Protein AF-A0A7S0CCW4-F1 (afdb_monomer)

Sequence (181 aa):
LQNVVFDALILTTHDPVLAANTVECIARNEAEADTGDNSSSNSDIEERLHQLAHGLRSLQQTPRHAVFTWSGRFPSLNMPFDAASVPGSHLVQFLARESSKPGYVRDNSSDGNDNTDVWTAISTTALATDLLERHGSNTQRTCDEAFNLISREVVPLLTAASTTTKTVPSPEEALAICWRS

Radius of gyration: 21.5 Å; Cα contacts (8 Å, |Δi|>4): 217; chains: 1; bounding box: 58×32×49 Å

Secondary structure (DSSP, 8-state):
------S------S-HHHHHHHHHHHHHHHHHHT-SS-TTTHHHHHHHHHHHHHHHHHHHHS-----EEEEEEEE----S-SEEE-TT-SSEEEEEEGGGSTT------SSS---EEEEEEEE-HHHHHHHHHHHTT-HHHHHHHHHHHHHHHHHHHHHHH----SPPPPTTTS-EEEEE-

Solvent-accessible surface area (backbone atoms only — not comparable to full-atom values): 10640 Å² total; per-residue (Å²): 131,82,88,78,83,74,96,74,85,86,86,91,69,95,44,42,58,61,52,17,53,52,38,45,52,50,32,53,51,52,64,66,71,56,83,62,100,63,73,74,66,54,54,56,51,36,50,50,31,49,52,48,22,51,53,31,43,52,56,67,75,44,78,81,66,44,27,37,42,36,36,35,41,40,70,65,62,62,49,99,63,58,60,47,74,33,89,89,47,75,51,35,43,34,40,34,39,54,84,76,44,92,84,67,69,73,77,77,65,90,70,89,73,82,62,61,38,44,36,38,38,34,34,22,48,69,44,34,48,54,42,39,70,76,45,56,86,42,60,66,64,37,31,55,50,50,39,54,55,47,49,68,53,49,54,57,52,55,52,71,63,30,74,55,92,66,84,74,75,57,80,87,72,29,68,57,53,47,44,84,94

pLDDT: mean 76.69, std 15.0, range [43.0, 93.94]

Foldseek 3Di:
DPPDDDPDDDDDDPQLQVVLVVLLVVLVVLVVVPPDDPPPPSVVVSVVSNVSSVVSVVVVVPPPLKKKKKKWKWADFPFPDQKDADVPDQFFGIKGWPVPDPPPPPPPPVPDDGRMIMMMTITDSVLLVVLCVVQPPPQVSSFVVSLVVVLVVVQVVSVVRGPDPDDIDDSVPIPMGMGID

Nearest PDB structures (foldseek):
  8uwu-assembly1_B  TM=8.604E-01  e=6.498E+00  Escherichia coli
  8d8n-assembly1_B  TM=3.426E-01  e=5.051E+00  Candidatus Scalindua brodae

Organism: NCBI:txid420281

Mean predicted aligned error: 13.53 Å

Structure (mmCIF, N/CA/C/O backbone):
data_AF-A0A7S0CCW4-F1
#
_entry.id   AF-A0A7S0CCW4-F1
#
loop_
_atom_site.group_PDB
_atom_site.id
_atom_site.type_symbol
_atom_site.label_atom_id
_atom_site.label_alt_id
_atom_site.label_comp_id
_atom_site.label_asym_id
_atom_site.label_entity_id
_atom_site.label_seq_id
_atom_site.pdbx_PDB_ins_code
_atom_site.Cartn_x
_atom_site.Cartn_y
_atom_site.Cartn_z
_atom_site.occupancy
_atom_site.B_iso_or_equiv
_atom_site.auth_seq_id
_atom_site.auth_comp_id
_atom_site.auth_asym_id
_atom_site.auth_atom_id
_atom_site.pdbx_PDB_model_num
ATOM 1 N N . LEU A 1 1 ? -37.378 3.267 -13.271 1.00 43.38 1 LEU A N 1
ATOM 2 C CA . LEU A 1 1 ? -35.981 2.847 -13.037 1.00 43.38 1 LEU A CA 1
ATOM 3 C C . LEU A 1 1 ? -36.010 1.336 -12.897 1.00 43.38 1 LEU A C 1
ATOM 5 O O . LEU A 1 1 ? -36.727 0.852 -12.033 1.00 43.38 1 LEU A O 1
ATOM 9 N N . GLN A 1 2 ? -35.399 0.605 -13.831 1.00 44.78 2 GLN A N 1
ATOM 10 C CA . GLN A 1 2 ? -35.282 -0.853 -13.728 1.00 44.78 2 GLN A CA 1
ATOM 11 C C . GLN A 1 2 ? -34.460 -1.184 -12.473 1.00 44.78 2 GLN A C 1
ATOM 13 O O . GLN A 1 2 ? -33.490 -0.481 -12.198 1.00 44.78 2 GLN A O 1
ATOM 18 N N . ASN A 1 3 ? -34.872 -2.200 -11.710 1.00 49.31 3 ASN A N 1
ATOM 19 C CA . ASN A 1 3 ? -34.125 -2.695 -10.553 1.00 49.31 3 ASN A CA 1
ATOM 20 C C . ASN A 1 3 ? -32.776 -3.235 -11.035 1.00 49.31 3 ASN A C 1
ATOM 22 O O . ASN A 1 3 ? -32.695 -4.352 -11.542 1.00 49.31 3 ASN A O 1
ATOM 26 N N . VAL A 1 4 ? -31.732 -2.416 -10.923 1.00 59.75 4 VAL A N 1
ATOM 27 C CA . VAL A 1 4 ? -30.354 -2.860 -11.110 1.00 59.75 4 VAL A CA 1
ATOM 28 C C . VAL A 1 4 ? -29.963 -3.583 -9.828 1.00 59.75 4 VAL A C 1
ATOM 30 O O . VAL A 1 4 ? -29.902 -2.970 -8.765 1.00 59.75 4 VAL A O 1
ATOM 33 N N . VAL A 1 5 ? -29.775 -4.896 -9.929 1.00 61.62 5 VAL A N 1
ATOM 34 C CA . VAL A 1 5 ? -29.241 -5.721 -8.844 1.00 61.62 5 VAL A CA 1
ATOM 35 C C . VAL A 1 5 ? -27.727 -5.541 -8.848 1.00 61.62 5 VAL A C 1
ATOM 37 O O . VAL A 1 5 ? -27.094 -5.696 -9.891 1.00 61.62 5 VAL A O 1
ATOM 40 N N . PHE A 1 6 ? -27.162 -5.162 -7.706 1.00 60.47 6 PHE A N 1
ATOM 41 C CA . PHE A 1 6 ? -25.718 -5.055 -7.522 1.00 60.47 6 PHE A CA 1
ATOM 42 C C . PHE A 1 6 ? -25.239 -6.262 -6.718 1.00 60.47 6 PHE A C 1
ATOM 44 O O . PHE A 1 6 ? -25.706 -6.472 -5.603 1.00 60.47 6 PHE A O 1
ATOM 51 N N . ASP A 1 7 ? -24.297 -7.031 -7.267 1.00 66.81 7 ASP A N 1
ATOM 52 C CA . ASP A 1 7 ? -23.737 -8.212 -6.593 1.00 66.81 7 ASP A CA 1
ATOM 53 C C . ASP A 1 7 ? -22.710 -7.848 -5.503 1.00 66.81 7 ASP A C 1
ATOM 55 O O . ASP A 1 7 ? -22.412 -8.656 -4.625 1.00 66.81 7 ASP A O 1
ATOM 59 N N . ALA A 1 8 ? -22.141 -6.637 -5.557 1.00 59.03 8 ALA A N 1
ATOM 60 C CA . ALA A 1 8 ? -21.146 -6.163 -4.599 1.00 59.03 8 ALA A CA 1
ATOM 61 C C . ALA A 1 8 ? -21.110 -4.629 -4.493 1.00 59.03 8 ALA A C 1
ATOM 63 O O . ALA A 1 8 ? -21.340 -3.912 -5.468 1.00 59.03 8 ALA A O 1
ATOM 64 N N . LEU A 1 9 ? -20.729 -4.137 -3.310 1.00 65.25 9 LEU A N 1
ATOM 65 C CA . LEU A 1 9 ? -20.382 -2.741 -3.042 1.00 65.25 9 LEU A CA 1
ATOM 66 C C . LEU A 1 9 ? -18.899 -2.663 -2.661 1.00 65.25 9 LEU A C 1
ATOM 68 O O . LEU A 1 9 ? -18.471 -3.306 -1.705 1.00 65.25 9 LEU A O 1
ATOM 72 N N . ILE A 1 10 ? -18.118 -1.854 -3.381 1.00 73.31 10 ILE A N 1
ATOM 73 C CA . ILE A 1 10 ? -16.704 -1.608 -3.068 1.00 73.31 10 ILE A CA 1
ATOM 74 C C . ILE A 1 10 ? -16.578 -0.205 -2.474 1.00 73.31 10 ILE A C 1
ATOM 76 O O . ILE A 1 10 ? -16.838 0.786 -3.155 1.00 73.31 10 ILE A O 1
ATOM 80 N N . LEU A 1 11 ? -16.155 -0.121 -1.212 1.00 69.19 11 LEU A N 1
ATOM 81 C CA . LEU A 1 11 ? -15.868 1.142 -0.534 1.00 69.19 11 LEU A CA 1
ATOM 82 C C . LEU A 1 11 ? -14.357 1.310 -0.350 1.00 69.19 11 LEU A C 1
ATOM 84 O O . LEU A 1 11 ? -13.733 0.587 0.423 1.00 69.19 11 LEU A O 1
ATOM 88 N N . THR A 1 12 ? -13.774 2.305 -1.015 1.00 74.69 12 THR A N 1
ATOM 89 C CA . THR A 1 12 ? -12.376 2.709 -0.811 1.00 74.69 12 THR A CA 1
ATOM 90 C C . THR A 1 12 ? -12.330 3.982 0.026 1.00 74.69 12 THR A C 1
ATOM 92 O O . THR A 1 12 ? -12.637 5.066 -0.470 1.00 74.69 12 THR A O 1
ATOM 95 N N . THR A 1 13 ? -11.954 3.869 1.298 1.00 76.62 13 THR A N 1
ATOM 96 C CA . THR A 1 13 ? -11.832 5.016 2.208 1.00 76.62 13 THR A CA 1
ATOM 97 C C . THR A 1 13 ? -10.538 4.945 3.009 1.00 76.62 13 THR A C 1
ATOM 99 O O . THR A 1 13 ? -10.070 3.869 3.374 1.00 76.62 13 THR A O 1
ATOM 102 N N . HIS A 1 14 ? -9.965 6.115 3.285 1.00 74.38 14 HIS A N 1
ATOM 103 C CA . HIS A 1 14 ? -8.826 6.281 4.184 1.00 74.38 14 HIS A CA 1
ATOM 104 C C . HIS A 1 14 ? -9.267 6.444 5.645 1.00 74.38 14 HIS A C 1
ATOM 106 O O . HIS A 1 14 ? -8.417 6.572 6.521 1.00 74.38 14 HIS A O 1
ATOM 112 N N . ASP A 1 15 ? -10.572 6.480 5.917 1.00 80.75 15 ASP A N 1
ATOM 113 C CA . ASP A 1 15 ? -11.146 6.599 7.252 1.00 80.75 15 ASP A CA 1
ATOM 114 C C . ASP A 1 15 ? -11.856 5.289 7.646 1.00 80.75 15 ASP A C 1
ATOM 116 O O . ASP A 1 15 ? -12.949 5.003 7.138 1.00 80.75 15 ASP A O 1
ATOM 120 N N . PRO A 1 16 ? -11.258 4.491 8.554 1.00 83.69 16 PRO A N 1
ATOM 121 C CA . PRO A 1 16 ? -11.874 3.273 9.071 1.00 83.69 16 PRO A CA 1
ATOM 122 C C . PRO A 1 16 ? -13.212 3.527 9.776 1.00 83.69 16 PRO A C 1
ATOM 124 O O . PRO A 1 16 ? -14.063 2.641 9.787 1.00 83.69 16 PRO A O 1
ATOM 127 N N . VAL A 1 17 ? -13.434 4.729 10.325 1.00 87.75 17 VAL A N 1
ATOM 128 C CA . VAL A 1 17 ? -14.702 5.103 10.967 1.00 87.75 17 VAL A CA 1
ATOM 129 C C . VAL A 1 17 ? -15.793 5.274 9.920 1.00 87.75 17 VAL A C 1
ATOM 131 O O . VAL A 1 17 ? -16.891 4.750 10.092 1.00 87.75 17 VAL A O 1
ATOM 134 N N . LEU A 1 18 ? -15.488 5.941 8.804 1.00 87.62 18 LEU A N 1
ATOM 135 C CA . LEU A 1 18 ? -16.415 6.049 7.678 1.00 87.62 18 LEU A CA 1
ATOM 136 C C . LEU A 1 18 ? -16.769 4.666 7.115 1.00 87.62 18 LEU A C 1
ATOM 138 O O . LEU A 1 18 ? -17.942 4.397 6.848 1.00 87.62 18 LEU A O 1
ATOM 142 N N . ALA A 1 19 ? -15.777 3.776 6.981 1.00 88.00 19 ALA A N 1
ATOM 143 C CA . ALA A 1 19 ? -16.012 2.394 6.562 1.00 88.00 19 ALA A CA 1
ATOM 144 C C . ALA A 1 19 ? -16.935 1.660 7.542 1.00 88.00 19 ALA A C 1
ATOM 146 O O . ALA A 1 19 ? -17.951 1.106 7.129 1.00 88.00 19 ALA A O 1
ATOM 147 N N . ALA A 1 20 ? -16.622 1.713 8.839 1.00 90.12 20 ALA A N 1
ATOM 148 C CA . ALA A 1 20 ? -17.408 1.066 9.881 1.00 90.12 20 ALA A CA 1
ATOM 149 C C . ALA A 1 20 ? -18.854 1.574 9.925 1.00 90.12 20 ALA A C 1
ATOM 151 O O . ALA A 1 20 ? -19.782 0.774 9.962 1.00 90.12 20 ALA A O 1
ATOM 152 N N . ASN A 1 21 ? -19.056 2.892 9.860 1.00 91.00 21 ASN A N 1
ATOM 153 C CA . ASN A 1 21 ? -20.390 3.493 9.880 1.00 91.00 21 ASN A CA 1
ATOM 154 C C . ASN A 1 21 ? -21.205 3.124 8.634 1.00 91.00 21 ASN A C 1
ATOM 156 O O . ASN A 1 21 ? -22.417 2.949 8.720 1.00 91.00 21 ASN A O 1
ATOM 160 N N . THR A 1 22 ? -20.551 2.982 7.477 1.00 90.44 22 THR A N 1
ATOM 161 C CA . THR A 1 22 ? -21.219 2.518 6.252 1.00 90.44 22 THR A CA 1
ATOM 162 C C . THR A 1 22 ? -21.688 1.073 6.410 1.00 90.44 22 THR A C 1
ATOM 164 O O . THR A 1 22 ? -22.838 0.770 6.103 1.00 90.44 22 THR A O 1
ATOM 167 N N . VAL A 1 23 ? -20.830 0.199 6.949 1.00 90.00 23 VAL A N 1
ATOM 168 C CA . VAL A 1 23 ? -21.167 -1.206 7.227 1.00 90.00 23 VAL A CA 1
ATOM 169 C C . VAL A 1 23 ? -22.303 -1.321 8.251 1.00 90.00 23 VAL A C 1
ATOM 171 O O . VAL A 1 23 ? -23.220 -2.106 8.037 1.00 90.00 23 VAL A O 1
ATOM 174 N N . GLU A 1 24 ? -22.311 -0.509 9.313 1.00 91.25 24 GLU A N 1
ATOM 175 C CA . GLU A 1 24 ? -23.424 -0.482 10.279 1.00 91.25 24 GLU A CA 1
ATOM 176 C C . GLU A 1 24 ? -24.737 -0.002 9.666 1.00 91.25 24 GLU A C 1
ATOM 178 O O . GLU A 1 24 ? -25.799 -0.523 9.996 1.00 91.25 24 GLU A O 1
ATOM 183 N N . CYS A 1 25 ? -24.679 0.985 8.771 1.00 89.81 25 CYS A N 1
ATOM 184 C CA . CYS A 1 25 ? -25.870 1.468 8.083 1.00 89.81 25 CYS A CA 1
ATOM 185 C C . CYS A 1 25 ? -26.480 0.361 7.209 1.00 89.81 25 CYS A C 1
ATOM 187 O O . CYS A 1 25 ? -27.696 0.194 7.193 1.00 89.81 25 CYS A O 1
ATOM 189 N N . ILE A 1 26 ? -25.635 -0.435 6.541 1.00 88.75 26 ILE A N 1
ATOM 190 C CA . ILE A 1 26 ? -26.069 -1.616 5.784 1.00 88.75 26 ILE A CA 1
ATOM 191 C C . ILE A 1 26 ? -26.680 -2.653 6.730 1.00 88.75 26 ILE A C 1
ATOM 193 O O . ILE A 1 26 ? -27.806 -3.067 6.493 1.00 88.75 26 ILE A O 1
ATOM 197 N N . ALA A 1 27 ? -25.997 -3.007 7.825 1.00 87.50 27 ALA A N 1
ATOM 198 C CA . ALA A 1 27 ? -26.506 -3.975 8.802 1.00 87.50 27 ALA A CA 1
ATOM 199 C C . ALA A 1 27 ? -27.896 -3.588 9.338 1.00 87.50 27 ALA A C 1
ATOM 201 O O . ALA A 1 27 ? -28.796 -4.420 9.380 1.00 87.50 27 ALA A O 1
ATOM 202 N N . ARG A 1 28 ? -28.103 -2.304 9.664 1.00 87.00 28 ARG A N 1
ATOM 203 C CA . ARG A 1 28 ? -29.403 -1.802 10.130 1.00 87.00 28 ARG A CA 1
ATOM 204 C C . ARG A 1 28 ? -30.483 -1.883 9.051 1.00 87.00 28 ARG A C 1
ATOM 206 O O . ARG A 1 28 ? -31.610 -2.254 9.353 1.00 87.00 28 ARG A O 1
ATOM 213 N N . ASN A 1 29 ? -30.150 -1.533 7.811 1.00 84.94 29 ASN A N 1
ATOM 214 C CA . ASN A 1 29 ? -31.110 -1.591 6.710 1.00 84.94 29 ASN A CA 1
ATOM 215 C C . ASN A 1 29 ? -31.511 -3.038 6.382 1.00 84.94 29 ASN A C 1
ATOM 217 O O . ASN A 1 29 ? -32.673 -3.275 6.066 1.00 84.94 29 ASN A O 1
ATOM 221 N N . GLU A 1 30 ? -30.583 -3.994 6.489 1.00 82.06 30 GLU A N 1
ATOM 222 C CA . GLU A 1 30 ? -30.883 -5.427 6.353 1.00 82.06 30 GLU A CA 1
ATOM 223 C C . GLU A 1 30 ? -31.807 -5.906 7.484 1.00 82.06 30 GLU A C 1
ATOM 225 O O . GLU A 1 30 ? -32.819 -6.549 7.215 1.00 82.06 30 GLU A O 1
ATOM 230 N N . ALA A 1 31 ? -31.542 -5.508 8.734 1.00 80.62 31 ALA A N 1
ATOM 231 C CA . ALA A 1 31 ? -32.399 -5.841 9.876 1.00 80.62 31 ALA A CA 1
ATOM 232 C C . ALA A 1 31 ? -33.823 -5.255 9.755 1.00 80.62 31 ALA A C 1
ATOM 234 O O . ALA A 1 31 ? -34.802 -5.891 10.143 1.00 80.62 31 ALA A O 1
ATOM 235 N N . GLU A 1 32 ? -33.965 -4.048 9.197 1.00 80.56 32 GLU A N 1
ATOM 236 C CA . GLU A 1 32 ? -35.270 -3.418 8.941 1.00 80.56 32 GLU A CA 1
ATOM 237 C C . GLU A 1 32 ? -36.023 -4.077 7.768 1.00 80.56 32 GLU A C 1
ATOM 239 O O . GLU A 1 32 ? -37.256 -4.174 7.796 1.00 80.56 32 GLU A O 1
ATOM 244 N N . ALA A 1 33 ? -35.300 -4.549 6.747 1.00 74.50 33 ALA A N 1
ATOM 245 C CA . ALA A 1 33 ? -35.872 -5.224 5.583 1.00 74.50 33 ALA A CA 1
ATOM 246 C C . ALA A 1 33 ? -36.382 -6.644 5.895 1.00 74.50 33 ALA A C 1
ATOM 248 O O . ALA A 1 33 ? -37.267 -7.139 5.195 1.00 74.50 33 ALA A O 1
ATOM 249 N N . ASP A 1 34 ? -35.878 -7.276 6.958 1.00 65.81 34 ASP A N 1
ATOM 250 C CA . ASP A 1 34 ? -36.100 -8.691 7.267 1.00 65.81 34 ASP A CA 1
ATOM 251 C C . ASP A 1 34 ? -37.262 -8.982 8.236 1.00 65.81 34 ASP A C 1
ATOM 253 O O . ASP A 1 34 ? -37.279 -9.956 8.985 1.00 65.81 34 ASP A O 1
ATOM 257 N N . THR A 1 35 ? -38.308 -8.159 8.209 1.00 63.44 35 THR A N 1
ATOM 258 C CA . THR A 1 35 ? -39.515 -8.336 9.043 1.00 63.44 35 THR A CA 1
ATOM 259 C C . THR A 1 35 ? -40.394 -9.548 8.655 1.00 63.44 35 THR A C 1
ATOM 261 O O . THR A 1 35 ? -41.546 -9.634 9.084 1.00 63.44 35 THR A O 1
ATOM 264 N N . GLY A 1 36 ? -39.882 -10.509 7.871 1.00 60.12 36 GLY A N 1
ATOM 265 C CA . GLY A 1 36 ? -40.622 -11.673 7.369 1.00 60.12 36 GLY A CA 1
ATOM 266 C C . GLY A 1 36 ? -39.945 -13.024 7.633 1.00 60.12 36 GLY A C 1
ATOM 267 O O . GLY A 1 36 ? -39.021 -13.377 6.919 1.00 60.12 36 GLY A O 1
ATOM 268 N N . ASP A 1 37 ? -40.476 -13.774 8.610 1.00 55.75 37 ASP A N 1
ATOM 269 C CA . ASP A 1 37 ? -40.470 -15.236 8.907 1.00 55.75 37 ASP A CA 1
ATOM 270 C C . ASP A 1 37 ? -39.265 -16.164 8.562 1.00 55.75 37 ASP A C 1
ATOM 272 O O . ASP A 1 37 ? -39.318 -17.352 8.870 1.00 55.75 37 ASP A O 1
ATOM 276 N N . ASN A 1 38 ? -38.153 -15.680 7.998 1.00 59.00 38 ASN A N 1
ATOM 277 C CA . ASN A 1 38 ? -36.948 -16.453 7.644 1.00 59.00 38 ASN A CA 1
ATOM 278 C C . ASN A 1 38 ? -35.730 -16.040 8.496 1.00 59.00 38 ASN A C 1
ATOM 280 O O . ASN A 1 38 ? -34.617 -15.839 8.011 1.00 59.00 38 ASN A O 1
ATOM 284 N N . SER A 1 39 ? -35.946 -15.946 9.807 1.00 58.47 39 SER A N 1
ATO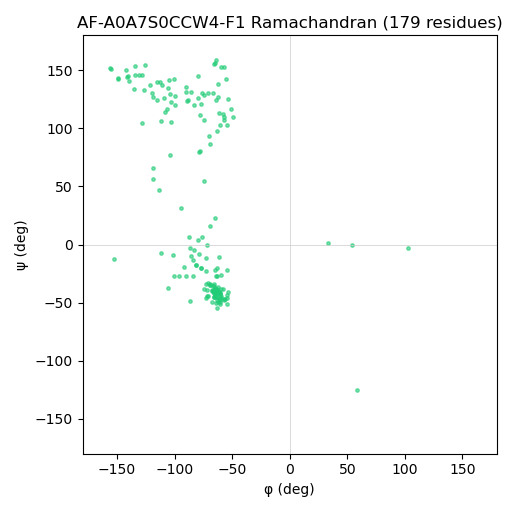M 285 C CA . SER A 1 39 ? -35.090 -15.226 10.758 1.00 58.47 39 SER A CA 1
ATOM 286 C C . SER A 1 39 ? -33.724 -15.849 11.090 1.00 58.47 39 SER A C 1
ATOM 288 O O . SER A 1 39 ? -33.024 -15.304 11.937 1.00 58.47 39 SER A O 1
ATOM 290 N N . SER A 1 40 ? -33.340 -17.005 10.531 1.00 60.75 40 SER A N 1
ATOM 291 C CA . SER A 1 40 ? -32.124 -17.713 10.979 1.00 60.75 40 SER A CA 1
ATOM 292 C C . SER A 1 40 ? -30.869 -17.432 10.153 1.00 60.75 40 SER A C 1
ATOM 294 O O . SER A 1 40 ? -29.774 -17.584 10.673 1.00 60.75 40 SER A O 1
ATOM 296 N N . SER A 1 41 ? -30.986 -17.086 8.867 1.00 63.69 41 SER A N 1
ATOM 297 C CA . SER A 1 41 ? -29.810 -16.835 8.009 1.00 63.69 41 SER A CA 1
ATOM 298 C C . SER A 1 41 ? -29.361 -15.378 8.015 1.00 63.69 41 SER A C 1
ATOM 300 O O . SER A 1 41 ? -28.188 -15.091 7.787 1.00 63.69 41 SER A O 1
ATOM 302 N N . ASN A 1 42 ? -30.285 -14.456 8.271 1.00 66.38 42 ASN A N 1
ATOM 303 C CA . ASN A 1 42 ? -30.006 -13.024 8.235 1.00 66.38 42 ASN A CA 1
ATOM 304 C C . ASN A 1 42 ? -29.408 -12.514 9.548 1.00 66.38 42 ASN A C 1
ATOM 306 O O . ASN A 1 42 ? -28.564 -11.620 9.508 1.00 66.38 42 ASN A O 1
ATOM 310 N N . SER A 1 43 ? -29.703 -13.171 10.677 1.00 72.56 43 SER A N 1
ATOM 311 C CA . SER A 1 43 ? -29.012 -12.922 11.948 1.00 72.56 43 SER A CA 1
ATOM 312 C C . SER A 1 43 ? -27.501 -13.152 11.842 1.00 72.56 43 SER A C 1
ATOM 314 O O . SER A 1 43 ? -26.718 -12.375 12.381 1.00 72.56 43 SER A O 1
ATOM 316 N N . ASP A 1 44 ? -27.077 -14.174 11.090 1.00 81.75 44 ASP A N 1
ATOM 317 C CA . ASP A 1 44 ? -25.657 -14.486 10.889 1.00 81.75 44 ASP A CA 1
ATOM 318 C C . ASP A 1 44 ? -24.953 -13.418 10.035 1.00 81.75 44 ASP A C 1
ATOM 320 O O . ASP A 1 44 ? -23.774 -13.116 10.234 1.00 81.75 44 ASP A O 1
ATOM 324 N N . ILE A 1 45 ? -25.656 -12.837 9.056 1.00 82.44 45 ILE A N 1
ATOM 325 C CA . ILE A 1 45 ? -25.120 -11.770 8.199 1.00 82.44 45 ILE A CA 1
ATOM 326 C C . ILE A 1 45 ? -25.014 -10.468 8.992 1.00 82.44 45 ILE A C 1
ATOM 328 O O . ILE A 1 45 ? -23.966 -9.821 8.954 1.00 82.44 45 ILE A O 1
ATOM 332 N N . GLU A 1 46 ? -26.059 -10.113 9.738 1.00 85.31 46 GLU A N 1
ATOM 333 C CA . GLU A 1 46 ? -26.081 -8.946 10.619 1.00 85.31 46 GLU A CA 1
ATOM 334 C C . GLU A 1 46 ? -24.941 -9.012 11.646 1.00 85.31 46 GLU A C 1
ATOM 336 O O . GLU A 1 46 ? -24.159 -8.064 11.771 1.00 85.31 46 GLU A O 1
ATOM 341 N N . GLU A 1 47 ? -24.762 -10.161 12.307 1.00 87.38 47 GLU A N 1
ATOM 342 C CA . GLU A 1 47 ? -23.674 -10.363 13.263 1.00 87.38 47 GLU A CA 1
ATOM 343 C C . GLU A 1 47 ? -22.302 -10.193 12.594 1.00 87.38 47 GLU A C 1
ATOM 345 O O . GLU A 1 47 ? -21.436 -9.481 13.111 1.00 87.38 47 GLU A O 1
ATOM 350 N N . ARG A 1 48 ? -22.096 -10.779 11.409 1.00 87.50 48 ARG A N 1
ATOM 351 C CA . ARG A 1 48 ? -20.838 -10.635 10.659 1.00 87.50 48 ARG A CA 1
ATOM 352 C C . ARG A 1 48 ? -20.564 -9.191 10.243 1.00 87.50 48 ARG A C 1
ATOM 354 O O . ARG A 1 48 ? -19.409 -8.763 10.291 1.00 87.50 48 ARG A O 1
ATOM 361 N N . LEU A 1 49 ? -21.586 -8.435 9.845 1.00 89.31 49 LEU A N 1
ATOM 362 C CA . LEU A 1 49 ? -21.444 -7.017 9.504 1.00 89.31 49 LEU A CA 1
ATOM 363 C C . LEU A 1 49 ? -21.112 -6.183 10.748 1.00 89.31 49 LEU A C 1
ATOM 365 O O . LEU A 1 49 ? -20.225 -5.331 10.685 1.00 89.31 49 LEU A O 1
ATOM 369 N N . HIS A 1 50 ? -21.726 -6.472 11.896 1.00 90.75 50 HIS A N 1
ATOM 370 C CA . HIS A 1 50 ? -21.368 -5.834 13.164 1.00 90.75 50 HIS A CA 1
ATOM 371 C C . HIS A 1 50 ? -19.937 -6.157 13.604 1.00 90.75 50 HIS A C 1
ATOM 373 O O . HIS A 1 50 ? -19.193 -5.250 13.988 1.00 90.75 50 HIS A O 1
ATOM 379 N N . GLN A 1 51 ? -19.512 -7.418 13.495 1.00 90.69 51 GLN A N 1
ATOM 380 C CA . GLN A 1 51 ? -18.130 -7.823 13.761 1.00 90.69 51 GLN A CA 1
ATOM 381 C C . GLN A 1 51 ? -17.148 -7.109 12.819 1.00 90.69 51 GLN A C 1
ATOM 383 O O . GLN A 1 51 ? -16.109 -6.621 13.269 1.00 90.69 51 GLN A O 1
ATOM 388 N N . LEU A 1 52 ? -17.487 -6.979 11.531 1.00 88.56 52 LEU A N 1
ATOM 389 C CA . LEU A 1 52 ? -16.681 -6.243 10.556 1.00 88.56 52 LEU A CA 1
ATOM 390 C C . LEU A 1 52 ? -16.587 -4.753 10.910 1.00 88.56 52 LEU A C 1
ATOM 392 O O . LEU A 1 52 ? -15.486 -4.204 10.931 1.00 88.56 52 LEU A O 1
ATOM 396 N N . ALA A 1 53 ? -17.705 -4.098 11.233 1.00 90.38 53 ALA A N 1
ATOM 397 C CA . ALA A 1 53 ? -17.718 -2.695 11.643 1.00 90.38 53 ALA A CA 1
ATOM 398 C C . ALA A 1 53 ? -16.886 -2.463 12.913 1.00 90.38 53 ALA A C 1
ATOM 400 O O . ALA A 1 53 ? -16.104 -1.511 12.983 1.00 90.38 53 ALA A O 1
ATOM 401 N N . HIS A 1 54 ? -16.991 -3.360 13.896 1.00 89.94 54 HIS A N 1
ATOM 402 C CA . HIS A 1 54 ? -16.166 -3.318 15.099 1.00 89.94 54 HIS A CA 1
ATOM 403 C C . HIS A 1 54 ? -14.675 -3.498 14.771 1.00 89.94 54 HIS A C 1
ATOM 405 O O . HIS A 1 54 ? -13.839 -2.725 15.243 1.00 89.94 54 HIS A O 1
ATOM 411 N N . GLY A 1 55 ? -14.336 -4.466 13.913 1.00 85.81 55 GLY A N 1
ATOM 412 C CA . GLY A 1 55 ? -12.976 -4.672 13.414 1.00 85.81 55 GLY A CA 1
ATOM 413 C C . GLY A 1 55 ? -12.415 -3.417 12.745 1.00 85.81 55 GLY A C 1
ATOM 414 O O . GLY A 1 55 ? -11.327 -2.965 13.095 1.00 85.81 55 GLY A O 1
ATOM 415 N N . LEU A 1 56 ? -13.192 -2.775 11.872 1.00 86.06 56 LEU A N 1
ATOM 416 C CA . LEU A 1 56 ? -12.813 -1.523 11.214 1.00 86.06 56 LEU A CA 1
ATOM 417 C C . LEU A 1 56 ? -12.603 -0.376 12.215 1.00 86.06 56 LEU A C 1
ATOM 419 O O . LEU A 1 56 ? -11.628 0.361 12.094 1.00 86.06 56 LEU A O 1
ATOM 423 N N . ARG A 1 57 ? -13.442 -0.246 13.251 1.00 87.12 57 ARG A N 1
ATOM 424 C CA . ARG A 1 57 ? -13.221 0.745 14.324 1.00 87.12 57 ARG A CA 1
ATOM 425 C C . ARG A 1 57 ? -11.968 0.463 15.137 1.00 87.12 57 ARG A C 1
ATOM 427 O O . ARG A 1 57 ? -11.257 1.397 15.496 1.00 87.12 57 ARG A O 1
ATOM 434 N N . SER A 1 58 ? -11.658 -0.803 15.400 1.00 83.62 58 SER A N 1
ATOM 435 C CA . SER A 1 58 ? -10.438 -1.164 16.130 1.00 83.62 58 SER A CA 1
ATOM 436 C C . SER A 1 58 ? -9.161 -0.752 15.379 1.00 83.62 58 SER A C 1
ATOM 438 O O . SER A 1 58 ? -8.162 -0.389 16.005 1.00 83.62 58 SER A O 1
ATOM 440 N N . LEU A 1 59 ? -9.213 -0.663 14.041 1.00 76.62 59 LEU A N 1
ATOM 441 C CA . LEU A 1 59 ? -8.114 -0.123 13.231 1.00 76.62 59 LEU A CA 1
ATOM 442 C C . LEU A 1 59 ? -7.848 1.366 13.493 1.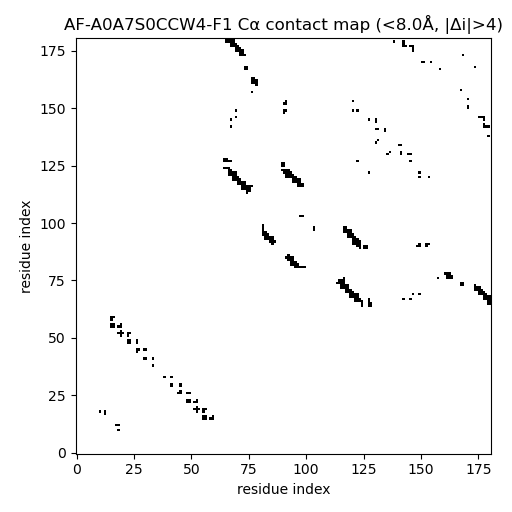00 76.62 59 LEU A C 1
ATOM 444 O O . LEU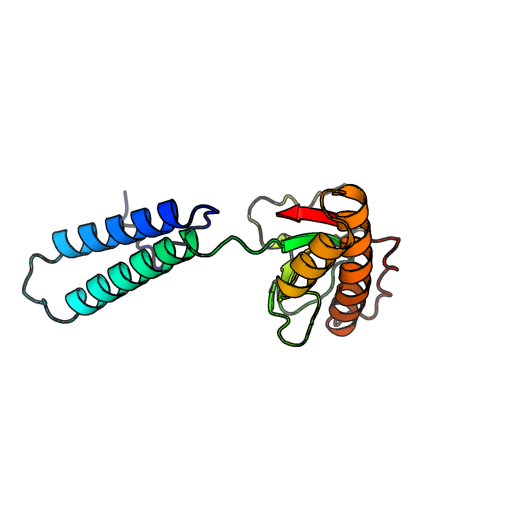 A 1 59 ? -6.739 1.826 13.245 1.00 76.62 59 LEU A O 1
ATOM 448 N N . GLN A 1 60 ? -8.818 2.124 14.018 1.00 73.06 60 GLN A N 1
ATOM 449 C CA . GLN A 1 60 ? -8.600 3.511 14.445 1.00 73.06 60 GLN A CA 1
ATOM 450 C C . GLN A 1 60 ? -7.706 3.591 15.690 1.00 73.06 60 GLN A C 1
ATOM 452 O O . GLN A 1 60 ? -6.934 4.535 15.840 1.00 73.06 60 GLN A O 1
ATOM 457 N N . GLN A 1 61 ? -7.828 2.612 16.591 1.00 64.81 61 GLN A N 1
ATOM 458 C CA . GLN A 1 61 ? -7.064 2.556 17.840 1.00 64.81 61 GLN A CA 1
ATOM 459 C C . GLN A 1 61 ? -5.658 1.997 17.634 1.00 64.81 61 GLN A C 1
ATOM 461 O O . GLN A 1 61 ? -4.784 2.183 18.479 1.00 64.81 61 GLN A O 1
ATOM 466 N N . THR A 1 62 ? -5.433 1.327 16.505 1.00 63.34 62 THR A N 1
ATOM 467 C CA . THR A 1 62 ? -4.100 0.880 16.126 1.00 63.34 62 THR A CA 1
ATOM 468 C C . THR A 1 62 ? -3.346 2.098 15.594 1.00 63.34 62 THR A C 1
ATOM 470 O O . THR A 1 62 ? -3.821 2.725 14.642 1.00 63.34 62 THR A O 1
ATOM 473 N N . PRO A 1 63 ? -2.201 2.486 16.189 1.00 63.47 63 PRO A N 1
ATOM 474 C CA . PRO A 1 63 ? -1.412 3.577 15.646 1.00 63.47 63 PRO A CA 1
ATOM 475 C C . PRO A 1 63 ? -1.125 3.262 14.182 1.00 63.47 63 PRO A C 1
ATOM 477 O O . PRO A 1 63 ? -0.634 2.177 13.870 1.00 63.47 63 PRO A O 1
ATOM 480 N N . ARG A 1 64 ? -1.473 4.188 13.279 1.00 67.00 64 ARG A N 1
ATOM 481 C CA . ARG A 1 64 ? -1.129 4.041 11.865 1.00 67.00 64 ARG A CA 1
ATOM 482 C C . ARG A 1 64 ? 0.376 3.886 11.786 1.00 67.00 64 ARG A C 1
ATOM 484 O O . ARG A 1 64 ? 1.119 4.836 12.034 1.00 67.00 64 ARG A O 1
ATOM 491 N N . HIS A 1 65 ? 0.812 2.672 11.491 1.00 72.75 65 HIS A N 1
ATOM 492 C CA . HIS A 1 65 ? 2.202 2.432 11.190 1.00 72.75 65 HIS A CA 1
ATOM 493 C C . HIS A 1 65 ? 2.518 3.234 9.938 1.00 72.75 65 HIS A C 1
ATOM 495 O O . HIS A 1 65 ? 1.789 3.154 8.948 1.00 72.75 65 HIS A O 1
ATOM 501 N N . ALA A 1 66 ? 3.562 4.053 10.020 1.00 82.44 66 ALA A N 1
ATOM 502 C CA . ALA A 1 66 ? 4.017 4.793 8.862 1.00 82.44 66 ALA A CA 1
ATOM 503 C C . ALA A 1 66 ? 4.297 3.804 7.730 1.00 82.44 66 ALA A C 1
ATOM 505 O O . ALA A 1 66 ? 4.798 2.704 7.968 1.00 82.44 66 ALA A O 1
ATOM 506 N N . VAL A 1 67 ? 3.973 4.205 6.509 1.00 89.69 67 VAL A N 1
ATOM 507 C CA . VAL A 1 67 ? 4.392 3.495 5.306 1.00 89.69 67 VAL A CA 1
ATOM 508 C C . VAL A 1 67 ? 4.911 4.508 4.304 1.00 89.69 67 VAL A C 1
ATOM 510 O O . VAL A 1 67 ? 4.538 5.685 4.310 1.00 89.69 67 VAL A O 1
ATOM 513 N N . PHE A 1 68 ? 5.798 4.044 3.442 1.00 89.56 68 PHE A N 1
ATOM 514 C CA . PHE A 1 68 ? 6.269 4.795 2.299 1.00 89.56 68 PHE A CA 1
ATOM 515 C C . PHE A 1 68 ? 5.593 4.247 1.054 1.00 89.56 68 PHE A C 1
ATOM 517 O O . PHE A 1 68 ? 5.572 3.038 0.816 1.00 89.56 68 PHE A O 1
ATOM 524 N N . THR A 1 69 ? 5.030 5.158 0.272 1.00 90.69 69 THR A N 1
ATOM 525 C CA . THR A 1 69 ? 4.473 4.854 -1.037 1.00 90.69 69 THR A CA 1
ATOM 526 C C . THR A 1 69 ? 5.501 5.262 -2.072 1.00 90.69 69 THR A C 1
ATOM 528 O O . THR A 1 69 ? 5.875 6.431 -2.143 1.00 90.69 69 THR A O 1
ATOM 531 N N . TRP A 1 70 ? 5.943 4.299 -2.866 1.00 92.25 70 TRP A N 1
ATOM 532 C CA . TRP A 1 70 ? 6.808 4.505 -4.016 1.00 92.25 70 TRP A CA 1
ATOM 533 C C . TRP A 1 70 ? 5.974 4.335 -5.278 1.00 92.25 70 TRP A C 1
ATOM 535 O O . TRP A 1 70 ? 5.216 3.377 -5.376 1.00 92.25 70 TRP A O 1
ATOM 545 N N . SER A 1 71 ? 6.115 5.228 -6.248 1.00 88.56 71 SER A N 1
ATOM 546 C CA . SER A 1 71 ? 5.567 5.033 -7.592 1.00 88.56 71 SER A CA 1
ATOM 547 C C . SER A 1 71 ? 6.697 5.100 -8.598 1.00 88.56 71 SER A C 1
ATOM 549 O O . SER A 1 71 ? 7.521 5.991 -8.462 1.00 88.56 71 SER A O 1
ATOM 551 N N . GLY A 1 72 ? 6.726 4.219 -9.597 1.00 86.12 72 GLY A N 1
ATOM 552 C CA . GLY A 1 72 ? 7.716 4.210 -10.672 1.00 86.12 72 GLY A CA 1
ATOM 553 C C . GLY A 1 72 ? 7.100 3.876 -12.027 1.00 86.12 72 GLY A C 1
ATOM 554 O O . GLY A 1 72 ? 6.153 3.095 -12.116 1.00 86.12 72 GLY A O 1
ATOM 555 N N . ARG A 1 73 ? 7.621 4.488 -13.092 1.00 85.69 73 ARG A N 1
ATOM 556 C CA . ARG A 1 73 ? 7.156 4.281 -14.471 1.00 85.69 73 ARG A CA 1
ATOM 557 C C . ARG A 1 73 ? 8.068 3.298 -15.210 1.00 85.69 73 ARG A C 1
ATOM 559 O O . ARG A 1 73 ? 9.275 3.504 -15.265 1.00 85.69 73 ARG A O 1
ATOM 566 N N . PHE A 1 74 ? 7.478 2.264 -15.805 1.00 81.06 74 PHE A N 1
ATOM 567 C CA . PHE A 1 74 ? 8.173 1.201 -16.539 1.00 81.06 74 PHE A CA 1
ATOM 568 C C . PHE A 1 74 ? 7.602 1.049 -17.947 1.00 81.06 74 PHE A C 1
ATOM 570 O O . PHE A 1 74 ? 6.430 1.353 -18.150 1.00 81.06 74 PHE A O 1
ATOM 577 N N . PRO A 1 75 ? 8.361 0.539 -18.930 1.00 79.38 75 PRO A N 1
ATOM 578 C CA . PRO A 1 75 ? 7.786 0.054 -20.180 1.00 79.38 75 PRO A CA 1
ATOM 579 C C . PRO A 1 75 ? 6.750 -1.024 -19.883 1.00 79.38 75 PRO A C 1
ATOM 581 O O . PRO A 1 75 ? 6.864 -1.721 -18.876 1.00 79.38 75 PRO A O 1
ATOM 584 N N . SER A 1 76 ? 5.759 -1.186 -20.753 1.00 77.00 76 SER A N 1
ATOM 585 C CA . SER A 1 76 ? 4.671 -2.106 -20.466 1.00 77.00 76 SER A CA 1
ATOM 586 C C . SER A 1 76 ? 5.181 -3.535 -20.324 1.00 77.00 76 SER A C 1
ATOM 588 O O . SER A 1 76 ? 5.693 -4.142 -21.272 1.00 77.00 76 SER A O 1
ATOM 590 N N . LEU A 1 77 ? 5.074 -4.046 -19.099 1.00 75.06 77 LEU A N 1
ATOM 591 C CA . LEU A 1 77 ? 5.483 -5.390 -18.732 1.00 75.06 77 LEU A CA 1
ATOM 592 C C . LEU A 1 77 ? 4.281 -6.297 -18.983 1.00 75.06 77 LEU A C 1
ATOM 594 O O . LEU A 1 77 ? 3.188 -6.035 -18.478 1.00 75.06 77 LEU A O 1
ATOM 598 N N . ASN A 1 78 ? 4.459 -7.350 -19.782 1.00 76.44 78 ASN A N 1
ATOM 599 C CA . ASN A 1 78 ? 3.386 -8.301 -20.046 1.00 76.44 78 ASN A CA 1
ATOM 600 C C . ASN A 1 78 ? 3.250 -9.236 -18.835 1.00 76.44 78 ASN A C 1
ATOM 602 O O . ASN A 1 78 ? 3.823 -10.328 -18.799 1.00 76.44 78 ASN A O 1
ATOM 606 N N . MET A 1 79 ? 2.564 -8.729 -17.812 1.00 77.88 79 MET A N 1
ATOM 607 C CA . MET A 1 79 ? 2.340 -9.385 -16.529 1.00 77.88 79 MET A CA 1
ATOM 608 C C . MET A 1 79 ? 0.942 -10.003 -16.490 1.00 77.88 79 MET A C 1
ATOM 610 O O . MET A 1 79 ? -0.008 -9.377 -16.961 1.00 77.88 79 MET A O 1
ATOM 614 N N . PRO A 1 80 ? 0.773 -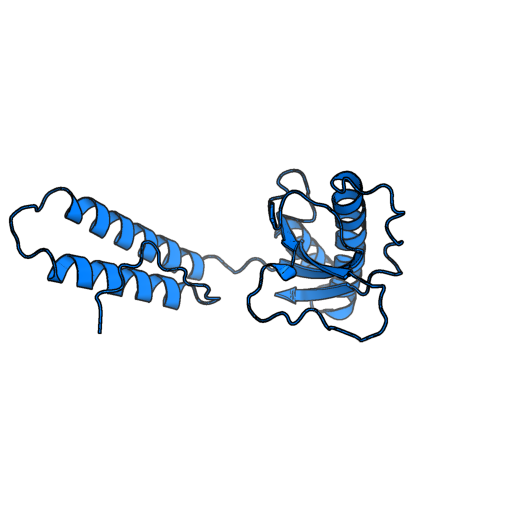11.187 -15.878 1.00 79.06 80 PRO A N 1
ATOM 615 C CA . PRO A 1 80 ? -0.541 -11.806 -15.722 1.00 79.06 80 PRO A CA 1
ATOM 616 C C . PRO A 1 80 ? -1.361 -11.213 -14.561 1.00 79.06 80 PRO A C 1
ATOM 618 O O . PRO A 1 80 ? -2.439 -11.720 -14.261 1.00 79.06 80 PRO A O 1
ATOM 621 N N . PHE A 1 81 ? -0.858 -10.179 -13.880 1.00 80.50 81 PHE A N 1
ATOM 622 C CA . PHE A 1 81 ? -1.493 -9.557 -12.722 1.00 80.50 81 PHE A CA 1
ATOM 623 C C . PHE A 1 81 ? -1.307 -8.036 -12.725 1.00 80.50 81 PHE A C 1
ATOM 625 O O . PHE A 1 81 ? -0.280 -7.525 -13.173 1.00 80.50 81 PHE A O 1
ATOM 632 N N . ASP A 1 82 ? -2.281 -7.334 -12.145 1.00 82.44 82 ASP A N 1
ATOM 633 C CA . ASP A 1 82 ? -2.235 -5.884 -11.919 1.00 82.44 82 ASP A CA 1
ATOM 634 C C . ASP A 1 82 ? -1.888 -5.523 -10.470 1.00 82.44 82 ASP A C 1
ATOM 636 O O . ASP A 1 82 ? -1.644 -4.363 -10.166 1.00 82.44 82 ASP A O 1
ATOM 640 N N . ALA A 1 83 ? -1.857 -6.492 -9.555 1.00 86.94 83 ALA A N 1
ATOM 641 C CA . ALA A 1 83 ? -1.421 -6.289 -8.181 1.00 86.94 83 ALA A CA 1
ATOM 642 C C . ALA A 1 83 ? -0.934 -7.598 -7.557 1.00 86.94 83 ALA A C 1
ATOM 644 O O . ALA A 1 83 ? -1.399 -8.677 -7.922 1.00 86.94 83 ALA A O 1
ATOM 645 N N . ALA A 1 84 ? -0.015 -7.496 -6.601 1.00 86.75 84 ALA A N 1
ATOM 646 C CA . ALA A 1 84 ? 0.523 -8.628 -5.864 1.00 86.75 84 ALA A CA 1
ATOM 647 C C . ALA A 1 84 ? 0.909 -8.230 -4.433 1.00 86.75 84 ALA A C 1
ATOM 649 O O . ALA A 1 84 ? 1.458 -7.151 -4.194 1.00 86.75 84 ALA A O 1
ATOM 650 N N . SER A 1 85 ? 0.663 -9.131 -3.480 1.00 87.56 85 SER A N 1
ATOM 651 C CA . SER A 1 85 ? 1.330 -9.093 -2.179 1.00 87.56 85 SER A CA 1
ATOM 652 C C . SER A 1 85 ? 2.733 -9.690 -2.306 1.00 87.56 85 SER A C 1
ATOM 654 O O . SER A 1 85 ? 2.951 -10.630 -3.072 1.00 87.56 85 SER A O 1
ATOM 656 N N . VAL A 1 86 ? 3.695 -9.152 -1.551 1.00 86.69 86 VAL A N 1
ATOM 657 C CA . VAL A 1 86 ? 5.105 -9.581 -1.605 1.00 86.69 86 VAL A CA 1
ATOM 658 C C . VAL A 1 86 ? 5.548 -10.116 -0.236 1.00 86.69 86 VAL A C 1
ATOM 660 O O . VAL A 1 86 ? 6.396 -9.521 0.421 1.00 86.69 86 VAL A O 1
ATOM 663 N N . PRO A 1 87 ? 4.986 -11.245 0.241 1.00 81.06 87 PRO A N 1
ATOM 664 C CA . PRO A 1 87 ? 5.204 -11.720 1.612 1.00 81.06 87 PRO A CA 1
ATOM 665 C C . PRO A 1 87 ? 6.662 -12.093 1.924 1.00 81.06 87 PRO A C 1
ATOM 667 O O . PRO A 1 87 ? 7.036 -12.160 3.090 1.00 81.06 87 PRO A O 1
ATOM 670 N N . GLY A 1 88 ? 7.487 -12.351 0.903 1.00 84.00 88 GLY A N 1
ATOM 671 C CA . GLY A 1 88 ? 8.914 -12.643 1.065 1.00 84.00 88 GLY A CA 1
ATOM 672 C C . GLY A 1 88 ? 9.816 -11.407 1.136 1.00 84.00 88 GLY A C 1
ATOM 673 O O . GLY A 1 88 ? 10.997 -11.552 1.447 1.00 84.00 88 GLY A O 1
ATOM 674 N N . SER A 1 89 ? 9.299 -10.210 0.843 1.00 88.06 89 SER A N 1
ATOM 675 C CA . SER A 1 89 ? 10.102 -8.988 0.883 1.00 88.06 89 SER A CA 1
ATOM 676 C C . SER A 1 89 ? 10.057 -8.354 2.269 1.00 88.06 89 SER A C 1
ATOM 678 O O . SER A 1 89 ? 9.009 -8.213 2.896 1.00 88.06 89 SER A O 1
ATOM 680 N N . HIS A 1 90 ? 11.227 -7.939 2.746 1.00 92.06 90 HIS A N 1
ATOM 681 C CA . HIS A 1 90 ? 11.379 -7.189 3.990 1.00 92.06 90 HIS A CA 1
ATOM 682 C C . HIS A 1 90 ? 11.145 -5.683 3.782 1.00 92.06 90 HIS A C 1
ATOM 684 O O . HIS A 1 90 ? 10.957 -4.948 4.753 1.00 92.06 90 HIS A O 1
ATOM 690 N N . LEU A 1 91 ? 11.124 -5.222 2.526 1.00 93.44 91 LEU A N 1
ATOM 691 C CA . LEU A 1 91 ? 11.049 -3.805 2.166 1.00 93.44 91 LEU A CA 1
ATOM 692 C C . LEU A 1 91 ? 9.669 -3.403 1.654 1.00 93.44 91 LEU A C 1
ATOM 694 O O . LEU A 1 91 ? 9.202 -2.310 1.967 1.00 93.44 91 LEU A O 1
ATOM 698 N N . VAL A 1 92 ? 9.004 -4.280 0.903 1.00 92.38 92 VAL A N 1
ATOM 699 C CA . VAL A 1 92 ? 7.735 -3.995 0.221 1.00 92.38 92 VAL A CA 1
ATOM 700 C C . VAL A 1 92 ? 6.701 -5.044 0.600 1.00 92.38 92 VAL A C 1
ATOM 702 O O . VAL A 1 92 ? 6.980 -6.231 0.550 1.00 92.38 92 VAL A O 1
ATOM 705 N N . GLN A 1 93 ? 5.487 -4.624 0.948 1.00 92.12 93 GLN A N 1
ATOM 706 C CA . GLN A 1 93 ? 4.394 -5.553 1.265 1.00 92.12 93 GLN A CA 1
ATOM 707 C C . GLN A 1 93 ? 3.415 -5.738 0.101 1.00 92.12 93 GLN A C 1
ATOM 709 O O . GLN A 1 93 ? 2.767 -6.781 -0.015 1.00 92.12 93 GLN A O 1
ATOM 714 N N . PHE A 1 94 ? 3.299 -4.729 -0.763 1.00 90.50 94 PHE A N 1
ATOM 715 C CA . PHE A 1 94 ? 2.310 -4.696 -1.831 1.00 90.50 94 PHE A CA 1
ATOM 716 C C . PHE A 1 94 ? 2.829 -3.926 -3.039 1.00 90.50 94 PHE A C 1
ATOM 718 O O . PHE A 1 94 ? 3.504 -2.909 -2.884 1.00 90.50 94 PHE A O 1
ATOM 725 N N . LEU A 1 95 ? 2.479 -4.404 -4.228 1.00 89.88 95 LEU A N 1
ATOM 726 C CA . LEU A 1 95 ? 2.814 -3.801 -5.507 1.00 89.88 95 LEU A CA 1
ATOM 727 C C . LEU A 1 95 ? 1.567 -3.804 -6.394 1.00 89.88 95 LEU A C 1
ATOM 729 O O . LEU A 1 95 ? 0.894 -4.826 -6.494 1.00 89.88 95 LEU A O 1
ATOM 733 N N . ALA A 1 96 ? 1.260 -2.687 -7.043 1.00 89.75 96 ALA A N 1
ATOM 734 C CA . ALA A 1 96 ? 0.103 -2.551 -7.922 1.00 89.75 96 ALA A CA 1
ATOM 735 C C . ALA A 1 96 ? 0.417 -1.712 -9.157 1.00 89.75 96 ALA A C 1
ATOM 737 O O . ALA A 1 96 ? 1.147 -0.731 -9.087 1.00 89.75 96 ALA A O 1
ATOM 738 N N . ARG A 1 97 ? -0.175 -2.079 -10.285 1.00 86.94 97 ARG A N 1
ATOM 739 C CA . ARG A 1 97 ? -0.144 -1.362 -11.552 1.00 86.94 97 ARG A CA 1
ATOM 740 C C . ARG A 1 97 ? -1.307 -0.374 -11.588 1.00 86.94 97 ARG A C 1
ATOM 742 O O . ARG A 1 97 ? -2.472 -0.757 -11.461 1.00 86.94 97 ARG A O 1
ATOM 749 N N . GLU A 1 98 ? -1.013 0.908 -11.783 1.00 78.62 98 GLU A N 1
ATOM 750 C CA . GLU A 1 98 ? -2.016 1.980 -11.744 1.00 78.62 98 GLU A CA 1
ATOM 751 C C . GLU A 1 98 ? -2.958 2.007 -12.957 1.00 78.62 98 GLU A C 1
ATOM 753 O O . GLU A 1 98 ? -3.998 2.661 -12.895 1.00 78.62 98 GLU A O 1
ATOM 758 N N . SER A 1 99 ? -2.668 1.260 -14.031 1.00 66.69 99 SER A N 1
ATOM 759 C CA . SER A 1 99 ? -3.566 1.127 -15.194 1.00 66.69 99 SER A CA 1
ATOM 760 C C . SER A 1 99 ? -4.924 0.497 -14.854 1.00 66.69 99 SER A C 1
ATOM 762 O O . SER A 1 99 ? -5.830 0.511 -15.680 1.00 66.69 99 SER A O 1
ATOM 764 N N . SER A 1 100 ? -5.069 -0.051 -13.645 1.00 55.25 100 SER A N 1
ATOM 765 C CA . SER A 1 100 ? -6.315 -0.587 -13.093 1.00 55.25 100 SER A CA 1
ATOM 766 C C . SER A 1 100 ? -7.282 0.491 -12.567 1.00 55.25 100 SER A C 1
ATOM 768 O O . SER A 1 100 ? -8.424 0.173 -12.232 1.00 55.25 100 SER A O 1
ATOM 770 N N . LYS A 1 101 ? -6.874 1.771 -12.501 1.00 56.47 101 LYS A N 1
ATOM 771 C CA . LYS A 1 101 ? -7.734 2.877 -12.043 1.00 56.47 101 LYS A CA 1
ATOM 772 C C . LYS A 1 101 ? -8.636 3.389 -13.186 1.00 56.47 101 LYS A C 1
ATOM 774 O O . LYS A 1 101 ? -8.114 3.882 -14.191 1.00 56.47 101 LYS A O 1
ATOM 779 N N . PRO A 1 102 ? -9.978 3.351 -13.055 1.00 45.31 102 PRO A N 1
ATOM 780 C CA . PRO A 1 102 ? -10.873 3.924 -14.057 1.00 45.31 102 PRO A CA 1
ATOM 781 C C . PRO A 1 102 ? -10.661 5.442 -14.141 1.00 45.31 102 PRO A C 1
ATOM 783 O O . PRO A 1 102 ? -10.745 6.145 -13.138 1.00 45.31 102 PRO A O 1
ATOM 786 N N . GLY A 1 103 ? -10.364 5.944 -15.341 1.00 50.31 103 GLY A N 1
ATOM 787 C CA . GLY A 1 103 ? -10.093 7.366 -15.585 1.00 50.31 103 GLY A CA 1
ATOM 788 C C . GLY A 1 103 ? -8.616 7.724 -15.758 1.00 50.31 103 GLY A C 1
ATOM 789 O O . GLY A 1 103 ? -8.327 8.873 -16.088 1.00 50.31 103 GLY A O 1
ATOM 790 N N . TYR A 1 104 ? -7.688 6.766 -15.619 1.00 50.78 104 TYR A N 1
ATOM 791 C CA . TYR A 1 104 ? -6.330 6.961 -16.126 1.00 50.78 104 TYR A CA 1
ATOM 792 C C . TYR A 1 104 ? -6.400 6.948 -17.655 1.00 50.78 104 TYR A C 1
ATOM 794 O O . TYR A 1 104 ? -6.423 5.899 -18.301 1.00 50.78 104 TYR A O 1
ATOM 802 N N . VAL A 1 105 ? -6.525 8.138 -18.239 1.00 48.44 105 VAL A N 1
ATOM 803 C CA . VAL A 1 105 ? -6.307 8.346 -19.664 1.00 48.44 105 VAL A CA 1
ATOM 804 C C . VAL A 1 105 ? -4.887 7.851 -19.905 1.00 48.44 105 VAL A C 1
ATOM 806 O O . VAL A 1 105 ? -3.939 8.451 -19.406 1.00 48.44 105 VAL A O 1
ATOM 809 N N . ARG A 1 106 ? -4.723 6.714 -20.601 1.00 54.97 106 ARG A N 1
ATOM 810 C CA . ARG A 1 106 ? -3.468 6.455 -21.314 1.00 54.97 106 ARG A CA 1
ATOM 811 C C . ARG A 1 106 ? -3.238 7.738 -22.079 1.00 54.97 106 ARG A C 1
ATOM 813 O O . ARG A 1 106 ? -4.067 8.044 -22.936 1.00 54.97 106 ARG A O 1
ATOM 820 N N . ASP A 1 107 ? -2.235 8.521 -21.690 1.00 49.78 107 ASP A N 1
ATOM 821 C CA . ASP A 1 107 ? -1.860 9.690 -22.459 1.00 49.78 107 ASP A CA 1
ATOM 822 C C . ASP A 1 107 ? -1.618 9.153 -23.862 1.00 49.78 107 ASP A C 1
ATOM 824 O O . ASP A 1 107 ? -0.629 8.477 -24.136 1.00 49.78 107 ASP A O 1
ATOM 828 N N . ASN A 1 108 ? -2.596 9.382 -24.736 1.00 43.00 108 ASN A N 1
ATOM 829 C CA . ASN A 1 108 ? -2.489 9.163 -26.160 1.00 43.00 108 ASN A CA 1
ATOM 830 C C . ASN A 1 108 ? -1.614 10.307 -26.678 1.00 43.00 108 ASN A C 1
ATOM 832 O O . ASN A 1 108 ? -2.041 11.086 -27.530 1.00 43.00 108 ASN A O 1
ATOM 836 N N . SER A 1 109 ? -0.419 10.465 -26.098 1.00 47.59 109 SER A N 1
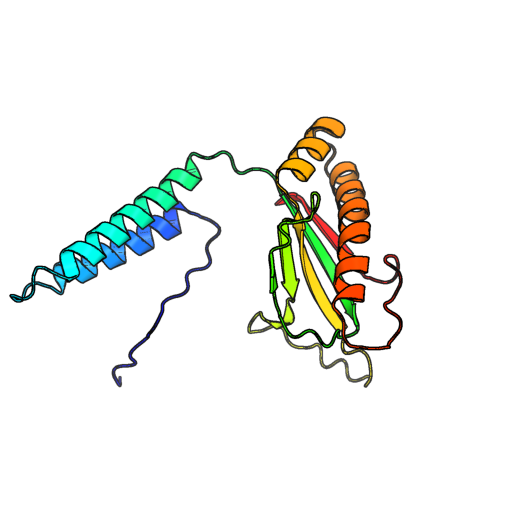ATOM 837 C CA . SER A 1 109 ? 0.632 11.268 -26.676 1.00 47.59 109 SER A CA 1
ATOM 838 C C . SER A 1 109 ? 0.872 10.653 -28.043 1.00 47.59 109 SER A C 1
ATOM 840 O O . SER A 1 109 ? 1.236 9.491 -28.212 1.00 47.59 109 SER A O 1
ATOM 842 N N . SER A 1 110 ? 0.515 11.450 -29.034 1.00 43.84 110 SER A N 1
ATOM 843 C CA . SER A 1 110 ? 0.386 11.160 -30.453 1.00 43.84 110 SER A CA 1
ATOM 844 C C . SER A 1 110 ? 1.704 10.794 -31.155 1.00 43.84 110 SER A C 1
ATOM 846 O O . SER A 1 110 ? 1.776 10.869 -32.375 1.00 43.84 110 SER A O 1
ATOM 848 N N . ASP A 1 111 ? 2.701 10.324 -30.403 1.00 44.50 111 ASP A N 1
ATOM 849 C CA . ASP A 1 111 ? 4.004 9.844 -30.862 1.00 44.50 111 ASP A CA 1
ATOM 850 C C . ASP A 1 111 ? 4.201 8.362 -30.484 1.00 44.50 111 ASP A C 1
ATOM 852 O O . ASP A 1 111 ? 5.137 7.963 -29.801 1.00 44.50 111 ASP A O 1
ATOM 856 N N . GLY A 1 112 ? 3.264 7.522 -30.920 1.00 46.28 112 GLY A N 1
ATOM 857 C CA . GLY A 1 112 ? 3.512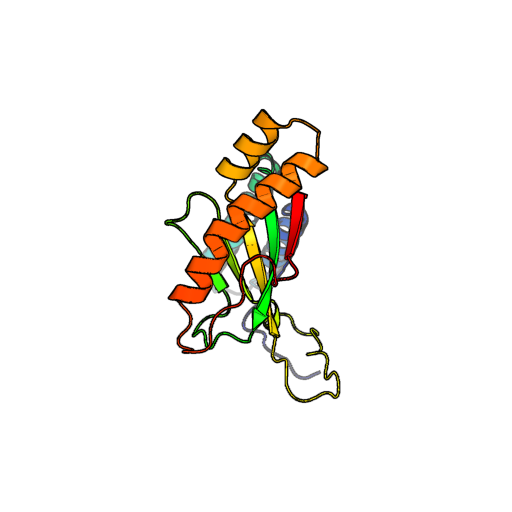 6.193 -31.492 1.00 46.28 112 GLY A CA 1
ATOM 858 C C . GLY A 1 112 ? 4.338 5.101 -30.786 1.00 46.28 112 GLY A C 1
ATOM 859 O O . GLY A 1 112 ? 4.448 4.047 -31.411 1.00 46.28 112 GLY A O 1
ATOM 860 N N . ASN A 1 113 ? 4.925 5.243 -29.587 1.00 48.81 113 ASN A N 1
ATOM 861 C CA . ASN A 1 113 ? 5.819 4.170 -29.104 1.00 48.81 113 ASN A CA 1
ATOM 862 C C . ASN A 1 113 ? 6.007 3.938 -27.592 1.00 48.81 113 ASN A C 1
ATOM 864 O O . ASN A 1 113 ? 6.507 2.870 -27.247 1.00 48.81 113 ASN A O 1
ATOM 868 N N . ASP A 1 114 ? 5.590 4.820 -26.679 1.00 56.59 114 ASP A N 1
ATOM 869 C CA . ASP A 1 114 ? 5.846 4.599 -25.240 1.00 56.59 114 ASP A CA 1
ATOM 870 C C . ASP A 1 114 ? 4.611 4.121 -24.472 1.00 56.59 114 ASP A C 1
ATOM 872 O O . ASP A 1 114 ? 3.970 4.839 -23.706 1.00 56.59 114 ASP A O 1
ATOM 876 N N . ASN A 1 115 ? 4.301 2.835 -24.648 1.00 69.88 115 ASN A N 1
ATOM 877 C CA . ASN A 1 115 ? 3.396 2.108 -23.762 1.00 69.88 115 ASN A CA 1
ATOM 878 C C . ASN A 1 115 ? 4.111 1.934 -22.410 1.00 69.88 115 ASN A C 1
ATOM 880 O O . ASN A 1 115 ? 4.804 0.939 -22.203 1.00 69.88 115 ASN A O 1
ATOM 884 N N . THR A 1 116 ? 4.006 2.919 -21.520 1.00 75.75 116 THR A N 1
ATOM 885 C CA . THR A 1 116 ? 4.558 2.848 -20.162 1.00 75.75 116 THR A CA 1
ATOM 886 C C . THR A 1 116 ? 3.449 2.621 -19.139 1.00 75.75 116 THR A C 1
ATOM 888 O O . THR A 1 116 ? 2.347 3.150 -19.262 1.00 75.75 116 THR A O 1
ATOM 891 N N . ASP A 1 117 ? 3.741 1.811 -18.129 1.00 82.00 117 ASP A N 1
ATOM 892 C CA . ASP A 1 117 ? 2.876 1.516 -16.998 1.00 82.00 117 ASP A CA 1
ATOM 893 C C . ASP A 1 117 ? 3.453 2.138 -15.730 1.00 82.00 117 ASP A C 1
ATOM 895 O O . ASP A 1 117 ? 4.655 2.051 -15.467 1.00 82.00 117 ASP A O 1
ATOM 899 N N . VAL A 1 118 ? 2.588 2.746 -14.922 1.00 85.38 118 VAL A N 1
ATOM 900 C CA . VAL A 1 118 ? 2.958 3.201 -13.582 1.00 85.38 118 VAL A CA 1
ATOM 901 C C . VAL A 1 118 ? 2.685 2.076 -12.595 1.00 85.38 118 VAL A C 1
ATOM 903 O O . VAL A 1 118 ? 1.608 1.480 -12.592 1.00 85.38 118 VAL A O 1
ATOM 906 N N . TRP A 1 119 ? 3.674 1.798 -11.759 1.00 88.19 119 TRP A N 1
ATOM 907 C CA . TRP A 1 119 ? 3.607 0.842 -10.669 1.00 88.19 119 TRP A CA 1
ATOM 908 C C . TRP A 1 119 ? 3.753 1.571 -9.345 1.00 88.19 119 TRP A C 1
ATOM 910 O O . TRP A 1 119 ? 4.584 2.462 -9.218 1.00 88.19 119 TRP A O 1
ATOM 920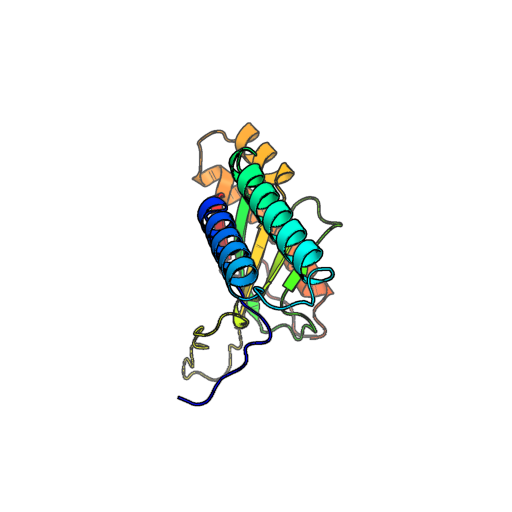 N N . THR A 1 120 ? 2.976 1.165 -8.355 1.00 90.56 120 THR A N 1
ATOM 921 C CA . THR A 1 120 ? 3.010 1.675 -6.991 1.00 90.56 120 THR A CA 1
ATOM 922 C C . THR A 1 120 ? 3.368 0.545 -6.045 1.00 90.56 120 THR A C 1
ATOM 924 O O . THR A 1 120 ? 2.719 -0.498 -6.049 1.00 90.56 120 THR A O 1
ATOM 927 N N . ALA A 1 121 ? 4.385 0.756 -5.220 1.00 91.44 121 ALA A N 1
ATOM 928 C CA . ALA A 1 121 ? 4.810 -0.143 -4.163 1.00 91.44 121 ALA A CA 1
ATOM 929 C C . ALA A 1 121 ? 4.546 0.495 -2.798 1.00 91.44 121 ALA A C 1
ATOM 931 O O . ALA A 1 121 ? 4.785 1.687 -2.599 1.00 91.44 121 ALA A O 1
ATOM 932 N N . ILE A 1 122 ? 4.080 -0.313 -1.853 1.00 91.12 122 ILE A N 1
ATOM 933 C CA . ILE A 1 122 ? 3.873 0.091 -0.463 1.00 91.12 122 ILE A CA 1
ATOM 934 C C . ILE A 1 122 ? 4.926 -0.595 0.392 1.00 91.12 122 ILE A C 1
ATOM 936 O O . ILE A 1 122 ? 5.058 -1.824 0.351 1.00 91.12 122 ILE A O 1
ATOM 940 N N . SER A 1 123 ? 5.666 0.190 1.172 1.00 93.50 123 SER A N 1
ATOM 941 C CA . SER A 1 123 ? 6.680 -0.349 2.069 1.00 93.50 123 SER A CA 1
ATOM 942 C C . SER A 1 123 ? 6.074 -1.231 3.155 1.00 93.50 123 SER A C 1
ATOM 944 O O . SER A 1 123 ? 4.906 -1.088 3.525 1.00 93.50 123 SER A O 1
ATOM 946 N N . THR A 1 124 ? 6.893 -2.100 3.739 1.00 92.62 124 THR A N 1
ATOM 947 C CA . THR A 1 124 ? 6.559 -2.694 5.034 1.00 92.62 124 THR A CA 1
ATOM 948 C C . THR A 1 124 ? 6.542 -1.610 6.116 1.00 92.62 124 THR A C 1
ATOM 950 O O . THR A 1 124 ? 7.201 -0.568 6.009 1.00 92.62 124 THR A O 1
ATOM 953 N N . THR A 1 125 ? 5.792 -1.865 7.186 1.00 89.88 125 THR A N 1
ATOM 954 C CA . THR A 1 125 ? 5.783 -1.018 8.385 1.00 89.88 125 THR A CA 1
ATOM 955 C C . THR A 1 125 ? 7.131 -1.053 9.104 1.00 89.88 125 THR A C 1
ATOM 957 O O . THR A 1 125 ? 7.591 -0.028 9.591 1.00 89.88 125 THR A O 1
ATOM 960 N N . ALA A 1 126 ? 7.803 -2.210 9.102 1.00 90.19 126 ALA A N 1
ATOM 961 C CA . ALA A 1 126 ? 9.126 -2.386 9.694 1.00 90.19 126 ALA A CA 1
ATOM 962 C C . ALA A 1 126 ? 10.183 -1.486 9.033 1.00 90.19 126 ALA A C 1
ATOM 964 O O . ALA A 1 126 ? 10.906 -0.789 9.741 1.00 90.19 126 ALA A O 1
ATOM 965 N N . LEU A 1 127 ? 10.226 -1.440 7.693 1.00 92.69 127 LEU A N 1
ATOM 966 C CA . LEU A 1 127 ? 11.120 -0.532 6.967 1.00 92.69 127 LEU A CA 1
ATOM 967 C C . LEU A 1 127 ? 10.827 0.929 7.318 1.00 92.69 127 LEU A C 1
ATOM 969 O O . LEU A 1 127 ? 11.741 1.720 7.542 1.00 92.69 127 LEU A O 1
ATOM 973 N N . ALA A 1 128 ? 9.548 1.296 7.358 1.00 91.00 128 ALA A N 1
ATOM 974 C CA . ALA A 1 128 ? 9.166 2.670 7.622 1.00 91.00 128 ALA A CA 1
ATOM 975 C C . ALA A 1 128 ? 9.518 3.117 9.047 1.00 91.00 128 ALA A C 1
ATOM 977 O O . ALA A 1 128 ? 9.991 4.238 9.231 1.00 91.00 128 ALA A O 1
ATOM 978 N N . THR A 1 129 ? 9.328 2.246 10.041 1.00 90.38 129 THR A N 1
ATOM 979 C CA . THR A 1 129 ? 9.746 2.500 11.423 1.00 90.38 129 THR A CA 1
ATOM 980 C C . THR A 1 129 ? 11.260 2.665 11.520 1.00 90.38 129 THR A C 1
ATOM 982 O O . THR A 1 129 ? 11.703 3.678 12.051 1.00 90.38 129 THR A O 1
ATOM 985 N N . ASP A 1 130 ? 12.046 1.754 10.938 1.00 92.19 130 ASP A N 1
ATOM 986 C CA . ASP A 1 130 ? 13.514 1.840 10.937 1.00 92.19 130 ASP A CA 1
ATOM 987 C C . ASP A 1 130 ? 14.018 3.154 10.309 1.00 92.19 130 ASP A C 1
ATOM 989 O O . ASP A 1 130 ? 14.840 3.866 10.886 1.00 92.19 130 ASP A O 1
ATOM 993 N N . LEU A 1 131 ? 13.475 3.540 9.152 1.00 91.31 131 LEU A N 1
ATOM 994 C CA . LEU A 1 131 ? 13.857 4.787 8.487 1.00 91.31 131 LEU A CA 1
ATOM 995 C C . LEU A 1 131 ? 13.511 6.032 9.316 1.00 91.31 131 LEU A C 1
ATOM 997 O O . LEU A 1 131 ? 14.303 6.977 9.370 1.00 91.31 131 LEU A O 1
ATOM 1001 N N . LEU A 1 132 ? 12.352 6.036 9.979 1.00 89.62 132 LEU A N 1
ATOM 1002 C CA . LEU A 1 132 ? 11.943 7.133 10.857 1.00 89.62 132 LEU A CA 1
ATOM 1003 C C . LEU A 1 132 ? 12.770 7.189 12.145 1.00 89.62 132 LEU A C 1
ATOM 1005 O O . LEU A 1 132 ? 13.043 8.284 12.632 1.00 89.62 132 LEU A O 1
ATOM 1009 N N . GLU A 1 133 ? 13.205 6.051 12.682 1.00 90.56 133 GLU A N 1
ATOM 1010 C CA . GLU A 1 133 ? 14.117 6.006 13.829 1.00 90.56 133 GLU A CA 1
ATOM 1011 C C . GLU A 1 133 ? 15.505 6.544 13.463 1.00 90.56 133 GLU A C 1
ATOM 1013 O O . GLU A 1 133 ? 16.104 7.291 14.240 1.00 90.56 133 GLU A O 1
ATOM 1018 N N . ARG A 1 134 ? 16.000 6.235 12.257 1.00 90.12 134 ARG A N 1
ATOM 1019 C CA . ARG A 1 134 ? 17.326 6.674 11.793 1.00 90.12 134 ARG A CA 1
ATOM 1020 C C . ARG A 1 134 ? 17.390 8.154 11.420 1.00 90.12 134 ARG A C 1
ATOM 1022 O O . ARG A 1 134 ? 18.394 8.807 11.705 1.00 90.12 134 ARG A O 1
ATOM 1029 N N . HIS A 1 135 ? 16.344 8.694 10.793 1.00 88.31 135 HIS A N 1
ATOM 1030 C CA . HIS A 1 135 ? 16.351 10.065 10.249 1.00 88.31 135 HIS A CA 1
ATOM 1031 C C . HIS A 1 135 ? 15.433 11.048 10.977 1.00 88.31 135 HIS A C 1
ATOM 1033 O O . HIS A 1 135 ? 15.474 12.254 10.700 1.00 88.31 135 HIS A O 1
ATOM 1039 N N . GLY A 1 136 ? 14.617 10.570 11.916 1.00 81.44 136 GLY A N 1
ATOM 1040 C CA . GLY A 1 136 ? 13.693 11.387 12.692 1.00 81.44 136 GLY A CA 1
ATOM 1041 C C . GLY A 1 136 ? 12.702 12.145 11.807 1.00 81.44 136 GLY A C 1
ATOM 1042 O O . GLY A 1 136 ? 11.989 11.572 10.986 1.00 81.44 136 GLY A O 1
ATOM 1043 N N . SER A 1 137 ? 12.646 13.468 11.974 1.00 78.19 137 SER A N 1
ATOM 1044 C CA . SER A 1 137 ? 11.745 14.351 11.223 1.00 78.19 137 SER A CA 1
ATOM 1045 C C . SER A 1 137 ? 12.318 14.850 9.890 1.00 78.19 137 SER A C 1
ATOM 1047 O O . SER A 1 137 ? 11.704 15.712 9.260 1.00 78.19 137 SER A O 1
ATOM 1049 N N . ASN A 1 138 ? 13.490 14.373 9.449 1.00 85.75 138 ASN A N 1
ATOM 1050 C CA . ASN A 1 138 ? 14.060 14.779 8.163 1.00 85.75 138 ASN A CA 1
ATOM 1051 C C . ASN A 1 1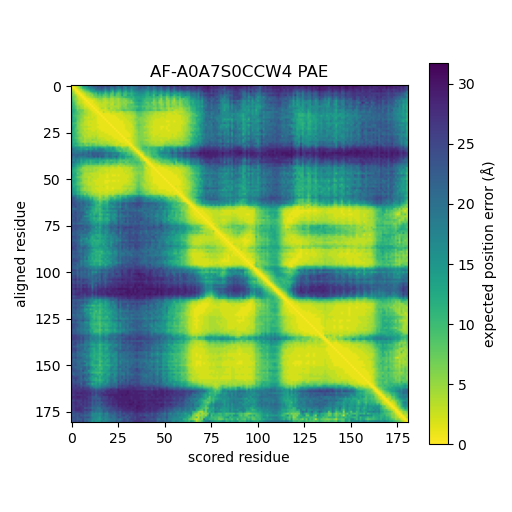38 ? 13.371 14.034 7.011 1.00 85.75 138 ASN A C 1
ATOM 1053 O O . ASN A 1 138 ? 13.889 13.053 6.475 1.00 85.75 138 ASN A O 1
ATOM 1057 N N . THR A 1 139 ? 12.186 14.517 6.639 1.00 84.75 139 THR A N 1
ATOM 1058 C CA . THR A 1 139 ? 11.335 13.905 5.613 1.00 84.75 139 THR A CA 1
ATOM 1059 C C . THR A 1 139 ? 12.076 13.690 4.299 1.00 84.75 139 THR A C 1
ATOM 1061 O O . THR A 1 139 ? 11.943 12.622 3.717 1.00 84.75 139 THR A O 1
ATOM 1064 N N . GLN A 1 140 ? 12.903 14.649 3.865 1.00 86.75 140 GLN A N 1
ATOM 1065 C CA . GLN A 1 140 ? 13.626 14.539 2.598 1.00 86.75 140 GLN A CA 1
ATOM 1066 C C . GLN A 1 140 ? 14.596 13.354 2.608 1.00 86.75 140 GLN A C 1
ATOM 1068 O O . GLN A 1 140 ? 14.471 12.464 1.775 1.00 86.75 140 GLN A O 1
ATOM 1073 N N . ARG A 1 141 ? 15.498 13.280 3.599 1.00 87.56 141 ARG A N 1
ATOM 1074 C CA . ARG A 1 141 ? 16.448 12.156 3.704 1.00 87.56 141 ARG A CA 1
ATOM 1075 C C . ARG A 1 141 ? 15.748 10.812 3.850 1.00 87.56 141 ARG A C 1
ATOM 1077 O O . ARG A 1 141 ? 16.193 9.827 3.274 1.00 87.56 141 ARG A O 1
ATOM 1084 N N . THR A 1 142 ? 14.656 10.789 4.610 1.00 88.88 142 THR A N 1
ATOM 1085 C CA . THR A 1 142 ? 13.884 9.565 4.838 1.00 88.88 142 THR A CA 1
ATOM 1086 C C . THR A 1 142 ? 13.242 9.078 3.538 1.00 88.88 142 THR A C 1
ATOM 1088 O O . THR A 1 142 ? 13.343 7.898 3.215 1.00 88.88 142 THR A O 1
ATOM 1091 N N . CYS A 1 143 ? 12.633 9.983 2.762 1.00 87.88 143 CYS A N 1
ATOM 1092 C CA . CYS A 1 143 ? 12.058 9.662 1.458 1.00 87.88 143 CYS A CA 1
ATOM 1093 C C . CYS A 1 143 ? 13.127 9.272 0.430 1.00 87.88 143 CYS A C 1
ATOM 1095 O O . CYS A 1 143 ? 12.903 8.326 -0.316 1.00 87.88 143 CYS A O 1
ATOM 1097 N N . ASP A 1 144 ? 14.282 9.943 0.407 1.00 89.56 144 ASP A N 1
ATOM 1098 C CA . ASP A 1 144 ? 15.378 9.624 -0.516 1.00 89.56 144 ASP A CA 1
ATOM 1099 C C . ASP A 1 144 ? 15.962 8.233 -0.228 1.00 89.56 144 ASP A C 1
ATOM 1101 O O . ASP A 1 144 ? 16.258 7.461 -1.142 1.00 89.56 144 ASP A O 1
ATOM 1105 N N . GLU A 1 145 ? 16.113 7.863 1.045 1.00 92.06 145 GLU A N 1
ATOM 1106 C CA . GLU A 1 145 ? 16.572 6.521 1.391 1.00 92.06 145 GLU A CA 1
ATOM 1107 C C . GLU A 1 145 ? 15.498 5.459 1.119 1.00 92.06 145 GLU A C 1
ATOM 1109 O O . GLU A 1 145 ? 15.807 4.435 0.504 1.00 92.06 145 GLU A O 1
ATOM 1114 N N . ALA A 1 146 ? 14.239 5.716 1.498 1.00 91.00 146 ALA A N 1
ATOM 1115 C CA . ALA A 1 146 ? 13.111 4.840 1.175 1.00 91.00 146 ALA A CA 1
ATOM 1116 C C . ALA A 1 146 ? 13.034 4.581 -0.334 1.00 91.00 146 ALA A C 1
ATOM 1118 O O . ALA A 1 146 ? 12.927 3.435 -0.766 1.00 91.00 146 ALA A O 1
ATOM 1119 N N . PHE A 1 147 ? 13.168 5.639 -1.134 1.00 91.12 147 PHE A N 1
ATOM 1120 C CA . PHE A 1 147 ? 13.212 5.573 -2.585 1.00 91.12 147 PHE A CA 1
ATOM 1121 C C . PHE A 1 147 ? 14.299 4.618 -3.078 1.00 91.12 147 PHE A C 1
ATOM 1123 O O . PHE A 1 147 ? 14.018 3.726 -3.876 1.00 91.12 147 PHE A O 1
ATOM 1130 N N . ASN A 1 148 ? 15.530 4.774 -2.589 1.00 91.88 148 ASN A N 1
ATOM 1131 C CA . ASN A 1 148 ? 16.659 3.955 -3.020 1.00 91.88 148 ASN A CA 1
ATOM 1132 C C . ASN A 1 148 ? 16.487 2.479 -2.639 1.00 91.88 148 ASN A C 1
ATOM 1134 O O . ASN A 1 148 ? 16.764 1.598 -3.453 1.00 91.88 148 ASN A O 1
ATOM 1138 N N . LEU A 1 149 ? 16.020 2.200 -1.419 1.00 93.94 149 LEU A N 1
ATOM 1139 C CA . LEU A 1 149 ? 15.805 0.835 -0.938 1.00 93.94 149 LEU A CA 1
ATOM 1140 C C . LEU A 1 149 ? 14.661 0.148 -1.690 1.00 93.94 149 LEU A C 1
ATOM 1142 O O . LEU A 1 149 ? 14.844 -0.952 -2.207 1.00 93.94 149 LEU A O 1
ATOM 1146 N N . ILE A 1 150 ? 13.511 0.815 -1.811 1.00 93.12 150 ILE A N 1
ATOM 1147 C CA . ILE A 1 150 ? 12.337 0.261 -2.494 1.00 93.12 150 ILE A CA 1
ATOM 1148 C C . ILE A 1 150 ? 12.628 0.068 -3.986 1.00 93.12 150 ILE A C 1
ATOM 1150 O O . ILE A 1 150 ? 12.311 -0.986 -4.529 1.00 93.12 150 ILE A O 1
ATOM 1154 N N . SER A 1 151 ? 13.298 1.017 -4.650 1.00 91.94 151 SER A N 1
ATOM 1155 C CA . SER A 1 151 ? 13.642 0.882 -6.076 1.00 91.94 151 SER A CA 1
ATOM 1156 C C . SER A 1 151 ? 14.551 -0.321 -6.339 1.00 91.94 151 SER A C 1
ATOM 1158 O O . SER A 1 151 ? 14.339 -1.055 -7.303 1.00 91.94 151 SER A O 1
ATOM 1160 N N . ARG A 1 152 ? 15.541 -0.564 -5.466 1.00 91.81 152 ARG A N 1
ATOM 1161 C CA . ARG A 1 152 ? 16.452 -1.717 -5.574 1.00 91.81 152 ARG A CA 1
ATOM 1162 C C . ARG A 1 152 ? 15.745 -3.061 -5.433 1.00 91.81 152 ARG A C 1
ATOM 1164 O O . ARG A 1 152 ? 16.230 -4.035 -5.992 1.00 91.81 152 ARG A O 1
ATOM 1171 N N . GLU A 1 153 ? 14.628 -3.104 -4.718 1.00 91.50 153 GLU A N 1
ATOM 1172 C CA . GLU A 1 153 ? 13.817 -4.309 -4.539 1.00 91.50 153 GLU A CA 1
ATOM 1173 C C . GLU A 1 153 ? 12.803 -4.485 -5.679 1.00 91.50 153 GLU A C 1
ATOM 1175 O O . GLU A 1 153 ? 12.691 -5.554 -6.278 1.00 91.50 153 GLU A O 1
ATOM 1180 N N . VAL A 1 154 ? 12.063 -3.425 -6.011 1.00 89.31 154 VAL A N 1
ATOM 1181 C CA . VAL A 1 154 ? 10.933 -3.498 -6.945 1.00 89.31 154 VAL A CA 1
ATOM 1182 C C . VAL A 1 154 ? 11.393 -3.695 -8.386 1.00 89.31 154 VAL A C 1
ATOM 1184 O O . VAL A 1 154 ? 10.769 -4.464 -9.117 1.00 89.31 154 VAL A O 1
ATOM 1187 N N . VAL A 1 155 ? 12.486 -3.048 -8.807 1.00 88.94 155 VAL A N 1
ATOM 1188 C CA . VAL A 1 155 ? 12.974 -3.151 -10.193 1.00 88.94 155 VAL A CA 1
ATOM 1189 C C . VAL A 1 155 ? 13.327 -4.604 -10.557 1.00 88.94 155 VAL A C 1
ATOM 1191 O O . VAL A 1 155 ? 12.816 -5.091 -11.572 1.00 88.94 155 VAL A O 1
ATOM 1194 N N . PRO A 1 156 ? 14.111 -5.352 -9.752 1.00 88.12 156 PRO A N 1
ATOM 1195 C CA . PRO A 1 156 ? 14.342 -6.774 -10.000 1.00 88.12 156 PRO A CA 1
ATOM 1196 C C . PRO A 1 156 ? 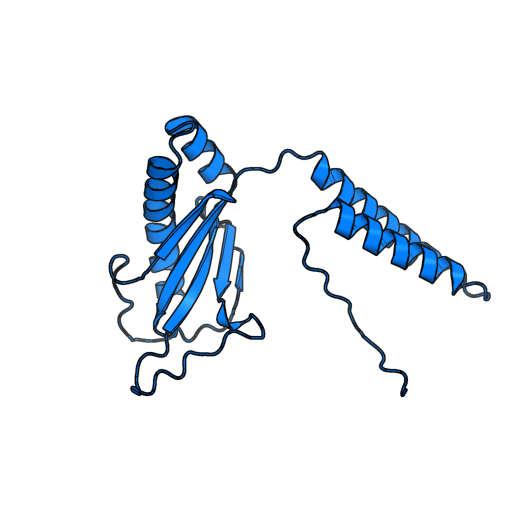13.070 -7.622 -9.955 1.00 88.12 156 PRO A C 1
ATOM 1198 O O . PRO A 1 156 ? 12.915 -8.492 -10.807 1.00 88.12 156 PRO A O 1
ATOM 1201 N N . LEU A 1 157 ? 12.153 -7.371 -9.011 1.00 87.12 157 LEU A N 1
ATOM 1202 C CA . LEU A 1 157 ? 10.899 -8.130 -8.901 1.00 87.12 157 LEU A CA 1
ATOM 1203 C C . LEU A 1 157 ? 10.039 -7.994 -10.162 1.00 87.12 157 LEU A C 1
ATOM 1205 O O . LEU A 1 157 ? 9.585 -8.995 -10.718 1.00 87.12 157 LEU A O 1
ATOM 1209 N N . LEU A 1 158 ? 9.857 -6.764 -10.646 1.00 86.12 158 LEU A N 1
ATOM 1210 C CA . LEU A 1 158 ? 9.117 -6.484 -11.875 1.00 86.12 158 LEU A CA 1
ATOM 1211 C C . LEU A 1 158 ? 9.812 -7.065 -13.109 1.00 86.12 158 LEU A C 1
ATOM 1213 O O . LEU A 1 158 ? 9.153 -7.611 -13.993 1.00 86.12 158 LEU A O 1
ATOM 1217 N N . THR A 1 159 ? 11.142 -6.999 -13.152 1.00 84.25 159 THR A N 1
ATOM 1218 C CA . THR A 1 159 ? 11.932 -7.572 -14.247 1.00 84.25 159 THR A CA 1
ATOM 1219 C C . THR A 1 159 ? 11.814 -9.092 -14.290 1.00 84.25 159 THR A C 1
ATOM 1221 O O . THR A 1 159 ? 11.599 -9.655 -15.357 1.00 84.25 159 THR A O 1
ATOM 1224 N N . ALA A 1 160 ? 11.923 -9.760 -13.139 1.00 83.69 160 ALA A N 1
ATOM 1225 C CA . ALA A 1 160 ? 11.879 -11.216 -13.044 1.00 83.69 160 ALA A CA 1
ATOM 1226 C C . ALA A 1 160 ? 10.491 -11.790 -13.350 1.00 83.69 160 ALA A C 1
ATOM 1228 O O . ALA A 1 160 ? 10.387 -12.878 -13.910 1.00 83.69 160 ALA A O 1
ATOM 1229 N N . ALA A 1 161 ? 9.428 -11.073 -12.981 1.00 79.94 161 ALA A N 1
ATOM 1230 C CA . ALA A 1 161 ? 8.061 -11.503 -13.255 1.00 79.94 161 ALA A CA 1
ATOM 1231 C C . ALA A 1 161 ? 7.594 -11.168 -14.687 1.00 79.94 161 ALA A C 1
ATOM 1233 O O . ALA A 1 161 ? 6.636 -11.775 -15.170 1.00 79.94 161 ALA A O 1
ATOM 1234 N N . SER A 1 162 ? 8.271 -10.247 -15.382 1.00 77.56 162 SER A N 1
ATOM 1235 C CA . SER A 1 162 ? 7.963 -9.902 -16.771 1.00 77.56 162 SER A CA 1
ATOM 1236 C C . SER A 1 162 ? 8.251 -11.068 -17.715 1.00 77.56 162 SER A C 1
ATOM 1238 O O . SER A 1 162 ? 9.341 -11.632 -17.731 1.00 77.56 162 SER A O 1
ATOM 1240 N N . THR A 1 163 ? 7.283 -11.389 -18.574 1.00 67.69 163 THR A N 1
ATOM 1241 C CA . THR A 1 163 ? 7.467 -12.370 -19.659 1.00 67.69 163 THR A CA 1
ATOM 1242 C C . THR A 1 163 ? 8.126 -11.767 -20.906 1.00 67.69 163 THR A C 1
ATOM 1244 O O . THR A 1 163 ? 8.417 -12.478 -21.870 1.00 67.69 163 THR A O 1
ATOM 1247 N N . THR A 1 164 ? 8.368 -10.452 -20.916 1.00 60.59 164 THR A N 1
ATOM 1248 C CA . THR A 1 164 ? 8.900 -9.726 -22.073 1.00 60.59 164 THR A CA 1
ATOM 1249 C C . THR A 1 164 ? 10.432 -9.774 -22.099 1.00 60.59 164 THR A C 1
ATOM 1251 O O . THR A 1 164 ? 11.083 -9.394 -21.134 1.00 60.59 164 THR A O 1
ATOM 1254 N N . THR A 1 165 ? 11.031 -10.122 -23.243 1.00 56.12 165 THR A N 1
ATOM 1255 C CA . THR A 1 165 ? 12.496 -10.114 -23.470 1.00 56.12 165 THR A CA 1
ATOM 1256 C C . THR A 1 165 ? 13.096 -8.718 -23.693 1.00 56.12 165 THR A C 1
ATOM 1258 O O . THR A 1 165 ? 14.263 -8.600 -24.067 1.00 56.12 165 THR A O 1
ATOM 1261 N N . LYS A 1 166 ? 12.307 -7.649 -23.535 1.00 56.81 166 LYS A N 1
ATOM 1262 C CA . LYS A 1 166 ? 12.793 -6.271 -23.671 1.00 56.81 166 LYS A CA 1
ATOM 1263 C C . LYS A 1 166 ? 13.577 -5.905 -22.414 1.00 56.81 166 LYS A C 1
ATOM 1265 O O . LYS A 1 166 ? 13.090 -6.109 -21.306 1.00 56.81 166 LYS A O 1
ATOM 1270 N N . THR A 1 167 ? 14.777 -5.368 -22.607 1.00 55.34 167 THR A N 1
ATOM 1271 C CA . THR A 1 167 ? 15.636 -4.832 -21.549 1.00 55.34 167 THR A CA 1
ATOM 1272 C C . THR A 1 167 ? 14.845 -3.852 -20.690 1.00 55.34 167 THR A C 1
ATOM 1274 O O . THR A 1 167 ? 14.355 -2.840 -21.190 1.00 55.34 167 THR A O 1
ATOM 1277 N N . VAL A 1 168 ? 14.682 -4.183 -19.408 1.00 55.94 168 VAL A N 1
ATOM 1278 C CA . VAL A 1 168 ? 14.044 -3.295 -18.435 1.00 55.94 168 VAL A CA 1
ATOM 1279 C C . VAL A 1 168 ? 15.001 -2.126 -18.170 1.00 55.94 168 VAL A C 1
ATOM 1281 O O . VAL A 1 168 ? 16.190 -2.380 -17.954 1.00 55.94 168 VAL A O 1
ATOM 1284 N N . PRO A 1 169 ? 14.526 -0.869 -18.241 1.00 55.59 169 PRO A N 1
ATOM 1285 C CA . PRO A 1 169 ? 15.358 0.302 -18.009 1.00 55.59 169 PRO A CA 1
ATOM 1286 C C . PRO A 1 169 ? 15.961 0.281 -16.609 1.00 55.59 169 PRO A C 1
ATOM 1288 O O . PRO A 1 169 ? 15.409 -0.309 -15.673 1.00 55.59 169 PRO A O 1
ATOM 1291 N N . SER A 1 170 ? 17.119 0.921 -16.473 1.00 52.59 170 SER A N 1
ATOM 1292 C CA . SER A 1 170 ? 17.786 1.006 -15.176 1.00 52.59 170 SER A CA 1
ATOM 1293 C C . SER A 1 170 ? 16.929 1.819 -14.185 1.00 52.59 170 SER A C 1
ATOM 1295 O O . SER A 1 170 ? 16.126 2.651 -14.615 1.00 52.59 170 SER A O 1
ATOM 1297 N N . PRO A 1 171 ? 17.082 1.630 -12.859 1.00 50.97 171 PRO A N 1
ATOM 1298 C CA . PRO A 1 171 ? 16.312 2.370 -11.852 1.00 50.97 171 PRO A CA 1
ATOM 1299 C C . PRO A 1 171 ? 16.392 3.901 -11.992 1.00 50.97 171 PRO A C 1
ATOM 1301 O O . PRO A 1 171 ? 15.508 4.594 -11.504 1.00 50.97 171 PRO A O 1
ATOM 1304 N N . GLU A 1 172 ? 17.433 4.422 -12.652 1.00 48.41 172 GLU A N 1
ATOM 1305 C CA . GLU A 1 172 ? 17.650 5.855 -12.891 1.00 48.41 172 GLU A CA 1
ATOM 1306 C C . GLU A 1 172 ? 16.775 6.426 -14.025 1.00 48.41 172 GLU A C 1
ATOM 1308 O O . GLU A 1 172 ? 16.538 7.630 -14.072 1.00 48.41 172 GLU A O 1
ATOM 1313 N N . GLU A 1 173 ? 16.261 5.577 -14.921 1.00 46.47 173 GLU A N 1
ATOM 1314 C CA . GLU A 1 173 ? 15.375 5.970 -16.031 1.00 46.47 173 GLU A CA 1
ATOM 1315 C C . GLU A 1 173 ? 13.887 5.882 -15.651 1.00 46.47 173 GLU A C 1
ATOM 1317 O O . GLU A 1 173 ? 13.033 6.511 -16.281 1.00 46.47 173 GLU A O 1
ATOM 1322 N N . ALA A 1 174 ? 13.560 5.130 -14.596 1.00 50.47 174 ALA A N 1
ATOM 1323 C CA . ALA A 1 174 ? 12.224 5.101 -14.028 1.00 50.47 174 ALA A CA 1
ATOM 1324 C C . ALA A 1 174 ? 11.989 6.397 -13.241 1.00 50.47 174 ALA A C 1
ATOM 1326 O O . ALA A 1 174 ? 12.520 6.584 -12.148 1.00 50.47 174 ALA A O 1
ATOM 1327 N N . LEU A 1 175 ? 11.164 7.300 -13.784 1.00 56.53 175 LEU A N 1
ATOM 1328 C CA . LEU A 1 175 ? 10.647 8.437 -13.022 1.00 56.53 175 LEU A CA 1
ATOM 1329 C C . LEU A 1 175 ? 9.856 7.880 -11.848 1.00 56.53 175 LEU A C 1
ATOM 1331 O O . LEU A 1 175 ? 8.736 7.388 -12.019 1.00 56.53 175 LEU A O 1
ATOM 1335 N N . ALA A 1 176 ? 10.476 7.920 -10.678 1.00 58.81 176 ALA A N 1
ATOM 1336 C CA . ALA A 1 176 ? 9.902 7.366 -9.486 1.00 58.81 176 ALA A CA 1
ATOM 1337 C C . ALA A 1 176 ? 9.920 8.392 -8.355 1.00 58.81 176 ALA A C 1
ATOM 1339 O O . ALA A 1 176 ? 10.809 9.240 -8.268 1.00 58.81 176 ALA A O 1
ATOM 1340 N N . ILE A 1 177 ? 8.901 8.343 -7.503 1.00 68.56 177 ILE A N 1
ATOM 1341 C CA . ILE A 1 177 ? 8.747 9.291 -6.407 1.00 68.56 177 ILE A CA 1
ATOM 1342 C C . ILE A 1 177 ? 8.265 8.554 -5.166 1.00 68.56 177 ILE A C 1
ATOM 1344 O O . ILE A 1 177 ? 7.450 7.636 -5.256 1.00 68.56 177 ILE A O 1
ATOM 1348 N N . CYS A 1 178 ? 8.803 8.947 -4.013 1.00 66.88 178 CYS A N 1
ATOM 1349 C CA . CYS A 1 178 ? 8.489 8.355 -2.725 1.00 66.88 178 CYS A CA 1
ATOM 1350 C C . CYS A 1 178 ? 7.904 9.406 -1.780 1.00 66.88 178 CYS A C 1
ATOM 1352 O O . CYS A 1 178 ? 8.492 10.469 -1.576 1.00 66.88 178 CYS A O 1
ATOM 1354 N N . TRP A 1 179 ? 6.772 9.086 -1.161 1.00 71.38 179 TRP A N 1
ATOM 1355 C CA . TRP A 1 179 ? 6.124 9.930 -0.158 1.00 71.38 179 TRP A CA 1
ATOM 1356 C C . TRP A 1 179 ? 5.781 9.112 1.080 1.00 71.38 179 TRP A C 1
ATOM 1358 O O . TRP A 1 179 ? 5.414 7.940 0.995 1.00 71.38 179 TRP A O 1
ATOM 1368 N N . ARG A 1 180 ? 5.861 9.759 2.240 1.00 66.38 180 ARG A N 1
ATOM 1369 C CA . ARG A 1 180 ? 5.342 9.221 3.497 1.00 66.38 180 ARG A CA 1
ATOM 1370 C C . ARG A 1 180 ? 3.814 9.321 3.495 1.00 66.38 180 ARG A C 1
ATOM 1372 O O . ARG A 1 180 ? 3.289 10.400 3.225 1.00 66.38 180 ARG A O 1
ATOM 1379 N N . SER A 1 181 ? 3.126 8.217 3.778 1.00 57.59 181 SER A N 1
ATOM 1380 C CA . SER A 1 181 ? 1.659 8.136 3.900 1.00 57.59 181 SER A CA 1
ATOM 1381 C C . SER A 1 181 ? 1.218 7.926 5.347 1.00 57.59 181 SER A C 1
ATOM 1383 O O . SER A 1 181 ? 2.021 7.382 6.143 1.00 57.59 181 SER A O 1
#